Protein 7VXR (pdb70)

Nearest PDB structures (foldseek):
  7vxt-assembly1_B  TM=1.011E+00  e=1.663E-16  Burkholderia pseudomallei K96243
  7vxt-assembly1_A  TM=9.305E-01  e=4.271E-14  Burkholderia pseudomallei K96243
  3exc-assembly1_X-2  TM=5.980E-01  e=1.341E-02  Saccharolobus solfataricus
  1zpw-assembly1_X  TM=6.131E-01  e=7.134E-02  Thermus thermophilus
  5h1p-assembly1_B  TM=5.789E-01  e=6.672E-02  Xanthomonas albilineans GPE PC73

Structure (mmCIF, N/CA/C/O backbone):
data_7VXR
#
_entry.id   7VXR
#
_cell.length_a   85.360
_cell.length_b   115.630
_cell.length_c   46.730
_cell.angle_alpha   90.000
_cell.angle_beta   90.000
_cell.angle_gamma   90.000
#
_symmetry.space_group_name_H-M   'C 2 2 21'
#
loop_
_entity.id
_entity.type
_entity.pdbx_description
1 polymer BPSL1038
2 non-polymer 'SODIUM ION'
3 water water
#
loop_
_atom_site.group_PDB
_atom_site.id
_atom_site.type_symbol
_atom_site.label_atom_id
_atom_site.label_alt_id
_atom_site.label_comp_id
_atom_site.label_asym_id
_atom_site.label_entity_id
_atom_site.label_seq_id
_atom_site.pdbx_PDB_ins_code
_atom_site.Cartn_x
_atom_site.Cartn_y
_atom_site.Cartn_z
_atom_site.occupancy
_atom_site.B_iso_or_equiv
_atom_site.auth_seq_id
_atom_site.auth_comp_id
_atom_site.auth_asym_id
_atom_site.auth_atom_id
_atom_site.pdbx_PDB_model_num
ATOM 1 N N . HIS A 1 7 ? 7.038 53.139 -6.858 0.01 86.23 -13 HIS A N 1
ATOM 2 C CA . HIS A 1 7 ? 8.169 52.540 -6.094 0.01 71.07 -13 HIS A CA 1
ATOM 3 C C . HIS A 1 7 ? 7.666 51.935 -4.835 1.00 70.62 -13 HIS A C 1
ATOM 4 O O . HIS A 1 7 ? 7.025 52.643 -4.087 1.00 74.82 -13 HIS A O 1
ATOM 6 N N . HIS A 1 8 ? 7.973 50.651 -4.570 1.00 69.24 -12 HIS A N 1
ATOM 7 C CA . HIS A 1 8 ? 7.850 50.102 -3.203 1.00 56.63 -12 HIS A CA 1
ATOM 8 C C . HIS A 1 8 ? 9.132 49.548 -2.518 1.00 46.65 -12 HIS A C 1
ATOM 9 O O . HIS A 1 8 ? 9.019 49.138 -1.340 1.00 54.71 -12 HIS A O 1
ATOM 16 N N . HIS A 1 9 ? 10.303 49.532 -3.195 1.00 45.61 -11 HIS A N 1
ATOM 17 C CA . HIS A 1 9 ? 11.598 49.071 -2.580 1.00 42.26 -11 HIS A CA 1
ATOM 18 C C . HIS A 1 9 ? 12.336 50.277 -2.067 1.00 43.93 -11 HIS A C 1
ATOM 19 O O . HIS A 1 9 ? 12.400 51.327 -2.763 1.00 47.97 -11 HIS A O 1
ATOM 26 N N . HIS A 1 10 ? 12.928 50.127 -0.890 1.00 36.06 -10 HIS A N 1
ATOM 27 C CA . HIS A 1 10 ? 13.706 51.191 -0.272 1.00 36.60 -10 HIS A CA 1
ATOM 28 C C . HIS A 1 10 ? 14.928 50.666 0.468 1.00 30.54 -10 HIS A C 1
ATOM 29 O O . HIS A 1 10 ? 15.065 49.485 0.744 1.00 27.30 -10 HIS A O 1
ATOM 36 N N . SER A 1 11 ? 15.838 51.577 0.793 1.00 31.15 -9 SER A N 1
ATOM 37 C CA . SER A 1 11 ? 17.017 51.206 1.576 1.00 31.90 -9 SER A CA 1
ATOM 38 C C . SER A 1 11 ? 17.607 52.406 2.251 1.00 31.79 -9 SER A C 1
ATOM 39 O O . SER A 1 11 ? 17.470 53.526 1.770 1.00 37.66 -9 SER A O 1
ATOM 42 N N . SER A 1 12 ? 18.243 52.160 3.401 1.00 27.76 -8 SER A N 1
ATOM 43 C CA A SER A 1 12 ? 18.855 53.226 4.195 0.50 30.18 -8 SER A CA 1
ATOM 44 C CA B SER A 1 12 ? 18.824 53.196 4.195 0.50 27.55 -8 SER A CA 1
ATOM 45 C C . SER A 1 12 ? 20.126 52.651 4.772 1.00 26.64 -8 SER A C 1
ATOM 46 O O . SER A 1 12 ? 20.173 51.466 5.173 1.00 26.07 -8 SER A O 1
ATOM 51 N N . GLY A 1 13 ? 21.148 53.505 4.844 1.00 30.91 -7 GLY A N 1
ATOM 52 C CA . GLY A 1 13 ? 22.414 53.130 5.521 1.00 30.33 -7 GLY A CA 1
ATOM 53 C C . GLY A 1 13 ? 22.360 53.516 6.971 1.00 33.89 -7 GLY A C 1
ATOM 54 O O . GLY A 1 13 ? 23.370 53.457 7.658 1.00 35.00 -7 GLY A O 1
ATOM 55 N N . LEU A 1 14 ? 21.167 53.922 7.406 1.00 32.57 -6 LEU A N 1
ATOM 56 C CA . LEU A 1 14 ? 20.896 54.178 8.840 1.00 32.55 -6 LEU A CA 1
ATOM 57 C C . LEU A 1 14 ? 21.900 55.152 9.468 1.00 37.71 -6 LEU A C 1
ATOM 58 O O . LEU A 1 14 ? 22.485 54.908 10.518 1.00 39.38 -6 LEU A O 1
ATOM 63 N N . VAL A 1 15 ? 22.154 56.228 8.753 1.00 38.97 -5 VAL A N 1
ATOM 64 C CA . VAL A 1 15 ? 23.311 57.120 9.022 1.00 40.54 -5 VAL A CA 1
ATOM 65 C C . VAL A 1 15 ? 23.052 58.086 10.198 1.00 39.23 -5 VAL A C 1
ATOM 66 O O . VAL A 1 15 ? 22.004 58.747 10.235 1.00 49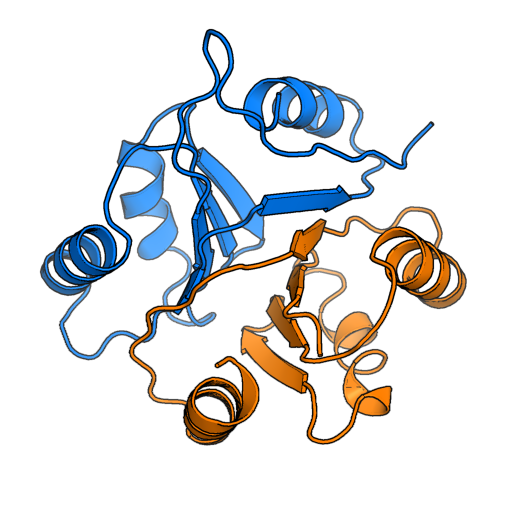.63 -5 VAL A O 1
ATOM 70 N N . PRO A 1 16 ? 24.012 58.162 11.169 1.00 47.33 -4 PRO A N 1
ATOM 71 C CA . PRO A 1 16 ? 23.820 59.136 12.236 1.00 57.22 -4 PRO A CA 1
ATOM 72 C C . PRO A 1 16 ? 24.144 60.491 11.666 1.00 62.52 -4 PRO A C 1
ATOM 73 O O . PRO A 1 16 ? 25.310 60.879 11.569 1.00 78.76 -4 PRO A O 1
ATOM 77 N N . ARG A 1 17 ? 23.103 61.159 11.199 1.00 67.45 -3 ARG A N 1
ATOM 78 C CA . ARG A 1 17 ? 23.209 62.534 10.730 1.00 70.45 -3 ARG A CA 1
ATOM 79 C C . ARG A 1 17 ? 21.949 63.194 11.287 1.00 73.08 -3 ARG A C 1
ATOM 80 O O . ARG A 1 17 ? 20.945 62.522 11.494 1.00 61.51 -3 ARG A O 1
ATOM 88 N N . GLY A 1 18 ? 22.015 64.479 11.610 1.00 80.01 -2 GLY A N 1
ATOM 89 C CA . GLY A 1 18 ? 20.865 65.188 12.204 1.00 85.21 -2 GLY A CA 1
ATOM 90 C C . GLY A 1 18 ? 20.043 64.401 13.244 1.00 89.61 -2 GLY A C 1
ATOM 91 O O . GLY A 1 18 ? 20.596 63.847 14.226 1.00 73.44 -2 GLY A O 1
ATOM 92 N N . SER A 1 19 ? 18.723 64.327 13.004 1.00 65.77 -1 SER A N 1
ATOM 93 C CA . SER A 1 19 ? 17.777 63.726 13.947 1.00 56.17 -1 SER A CA 1
ATOM 94 C C . SER A 1 19 ? 17.923 62.218 14.050 1.00 46.50 -1 SER A C 1
ATOM 95 O O . SER A 1 19 ? 17.301 61.636 14.907 1.00 51.43 -1 SER A O 1
ATOM 98 N N . HIS A 1 20 ? 18.726 61.586 13.177 1.00 41.45 0 HIS A N 1
ATOM 99 C CA . HIS A 1 20 ? 18.864 60.131 13.222 1.00 35.84 0 HIS A CA 1
ATOM 100 C C . HIS A 1 20 ? 19.977 59.791 14.208 1.00 46.21 0 HIS A C 1
ATOM 101 O O . HIS A 1 20 ? 21.168 60.144 13.997 1.00 41.56 0 HIS A O 1
ATOM 108 N N . MET A 1 21 ? 19.580 59.130 15.290 1.00 36.63 1 MET A N 1
ATOM 109 C CA A MET A 1 21 ? 20.542 58.798 16.361 0.50 41.75 1 MET A CA 1
ATOM 110 C CA B MET A 1 21 ? 20.505 58.751 16.386 0.50 36.65 1 MET A CA 1
ATOM 111 C C . MET A 1 21 ? 21.534 57.740 15.874 1.00 42.00 1 MET A C 1
ATOM 112 O O . MET A 1 21 ? 21.258 57.012 14.897 1.00 38.55 1 MET A O 1
ATOM 121 N N . ALA A 1 22 ? 22.694 57.688 16.538 1.00 40.35 2 ALA A N 1
ATOM 122 C CA . ALA A 1 22 ? 23.790 56.767 16.176 1.00 40.49 2 ALA A CA 1
ATOM 123 C C . ALA A 1 22 ? 23.418 55.277 16.292 1.00 35.77 2 ALA A C 1
ATOM 124 O O . ALA A 1 22 ? 23.928 54.404 15.540 1.00 47.01 2 ALA A O 1
ATOM 126 N N . GLY A 1 23 ? 22.568 54.942 17.217 1.00 31.46 3 GLY A N 1
ATOM 127 C CA . GLY A 1 23 ? 22.351 53.526 17.537 1.00 24.97 3 GLY A CA 1
ATOM 128 C C . GLY A 1 23 ? 21.143 53.062 16.695 1.00 20.55 3 GLY A C 1
ATOM 129 O O . GLY A 1 23 ? 20.110 53.745 16.651 1.00 24.35 3 GLY A O 1
ATOM 130 N N . ASN A 1 24 ? 21.279 51.917 16.031 1.00 21.12 4 ASN A N 1
ATOM 131 C CA . ASN A 1 24 ? 20.221 51.358 15.244 1.00 18.84 4 ASN A CA 1
ATOM 132 C C . ASN A 1 24 ? 20.084 49.902 15.721 1.00 17.74 4 ASN A C 1
ATOM 133 O O . ASN A 1 24 ? 21.005 49.117 15.519 1.00 21.72 4 ASN A O 1
ATOM 138 N N . LEU A 1 25 ? 18.982 49.597 16.373 1.00 15.48 5 LEU A N 1
ATOM 139 C CA . LEU A 1 25 ? 18.803 48.320 16.996 1.00 14.71 5 LEU A CA 1
ATOM 140 C C . LEU A 1 25 ? 17.601 47.620 16.463 1.00 14.42 5 LEU A C 1
ATOM 141 O O . LEU A 1 25 ? 16.594 48.238 16.188 1.00 16.10 5 LEU A O 1
ATOM 146 N N . VAL A 1 26 ? 17.732 46.299 16.317 1.00 13.41 6 VAL A N 1
ATOM 147 C CA . VAL A 1 26 ? 16.596 45.443 16.000 1.00 13.14 6 VAL A CA 1
ATOM 148 C C . VAL A 1 26 ? 16.428 44.474 17.146 1.00 12.73 6 VAL A C 1
ATOM 149 O O . VAL A 1 26 ? 17.389 43.780 17.534 1.00 14.38 6 VAL A O 1
ATOM 153 N N . ILE A 1 27 ? 15.224 44.494 17.702 1.00 12.76 7 ILE A N 1
ATOM 154 C CA . ILE A 1 27 ? 14.914 43.715 18.885 1.00 13.06 7 ILE A CA 1
ATOM 155 C C . ILE A 1 27 ? 13.894 42.673 18.511 1.00 12.26 7 ILE A C 1
ATOM 156 O O . ILE A 1 27 ? 12.857 43.016 17.912 1.00 13.29 7 ILE A O 1
ATOM 161 N N . VAL A 1 28 ? 14.175 41.407 18.833 1.00 11.57 8 VAL A N 1
ATOM 162 C CA . VAL A 1 28 ? 13.297 40.310 18.499 1.00 11.48 8 VAL A CA 1
ATOM 163 C C . VAL A 1 28 ? 13.009 39.503 19.776 1.00 11.79 8 VAL A C 1
ATOM 164 O O . VAL A 1 28 ? 13.932 39.193 20.523 1.00 12.98 8 VAL A O 1
ATOM 168 N N . CYS A 1 29 ? 11.752 39.156 19.987 1.00 12.26 9 CYS A N 1
ATOM 169 C CA . CYS A 1 29 ? 11.340 38.279 21.051 1.00 14.64 9 CYS A CA 1
ATOM 170 C C . CYS A 1 29 ? 10.624 37.036 20.458 1.00 14.65 9 CYS A C 1
ATOM 171 O O . CYS A 1 29 ? 10.407 36.935 19.213 1.00 16.09 9 CYS A O 1
ATOM 174 N N . ARG A 1 30 ? 10.301 36.075 21.260 1.00 15.55 10 ARG A N 1
ATOM 175 C CA . ARG A 1 30 ? 9.486 34.957 20.834 1.00 16.45 10 ARG A CA 1
ATOM 176 C C . ARG A 1 30 ? 7.989 35.329 20.878 1.00 18.09 10 ARG A C 1
ATOM 177 O O . ARG A 1 30 ? 7.572 36.263 21.538 1.00 19.14 10 ARG A O 1
ATOM 185 N N . ASP A 1 31 ? 7.214 34.619 20.077 1.00 18.27 11 ASP A N 1
ATOM 186 C CA . ASP A 1 31 ? 5.814 34.899 19.884 1.00 20.87 11 ASP A CA 1
ATOM 187 C C . ASP A 1 31 ? 5.073 35.000 21.229 1.00 20.75 11 ASP A C 1
ATOM 188 O O . ASP A 1 31 ? 4.185 35.839 21.433 1.00 22.77 11 ASP A O 1
ATOM 193 N N . GLN A 1 32 ? 5.491 34.153 22.173 1.00 22.00 12 GLN A N 1
ATOM 194 C CA . GLN A 1 32 ? 4.833 34.096 23.483 1.00 21.61 12 GLN A CA 1
ATOM 195 C C . GLN A 1 32 ? 4.872 35.417 24.209 1.00 23.14 12 GLN A C 1
ATOM 196 O O . GLN A 1 32 ? 3.997 35.672 25.065 1.00 26.09 12 GLN A O 1
ATOM 202 N N . ASP A 1 33 ? 5.895 36.224 23.963 1.00 22.54 13 ASP A N 1
ATOM 203 C CA . ASP A 1 33 ? 6.120 37.440 24.718 1.00 23.17 13 ASP A CA 1
ATOM 204 C C . ASP A 1 33 ? 5.793 38.708 23.943 1.00 18.90 13 ASP A C 1
ATOM 205 O O . ASP A 1 33 ? 6.109 39.797 24.381 1.00 20.86 13 ASP A O 1
ATOM 210 N N . ALA A 1 34 ? 5.118 38.567 22.789 1.00 18.29 14 ALA A N 1
ATOM 211 C CA . ALA A 1 34 ? 4.877 39.681 21.921 1.00 19.35 14 ALA A CA 1
ATOM 212 C C . ALA A 1 34 ? 4.244 40.883 22.563 1.00 20.06 14 ALA A C 1
ATOM 213 O O . ALA A 1 34 ? 4.767 42.015 22.458 1.00 24.00 14 ALA A O 1
ATOM 215 N N . ASP A 1 35 ? 3.129 40.679 23.231 1.00 23.05 15 ASP A N 1
ATOM 216 C CA A ASP A 1 35 ? 2.509 41.913 23.662 0.50 24.68 15 ASP A CA 1
ATOM 217 C CA B ASP A 1 35 ? 2.319 41.750 23.864 0.50 24.58 15 ASP A CA 1
ATOM 218 C C . ASP A 1 35 ? 3.207 42.537 24.893 1.00 19.69 15 ASP A C 1
ATOM 219 O O . ASP A 1 35 ? 3.212 43.763 25.038 1.00 24.57 15 ASP A O 1
ATOM 228 N N . ALA A 1 36 ? 3.946 41.756 25.667 1.00 22.52 16 ALA A N 1
ATOM 229 C CA . ALA A 1 36 ? 4.751 42.328 26.729 1.00 24.84 16 ALA A CA 1
ATOM 230 C C . ALA A 1 36 ? 5.896 43.195 26.198 1.00 23.01 16 AL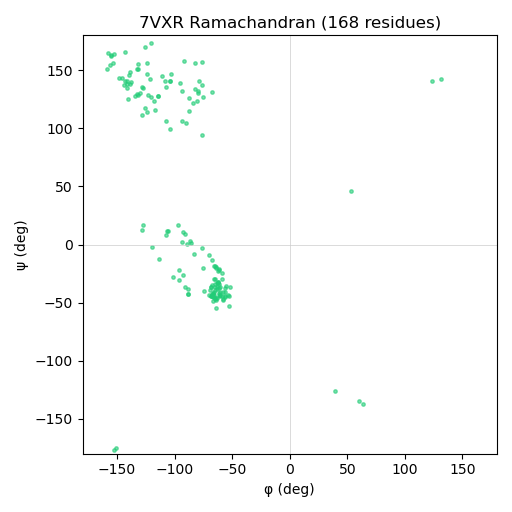A A C 1
ATOM 231 O O . ALA A 1 36 ? 6.191 44.291 26.743 1.00 23.68 16 ALA A O 1
ATOM 233 N N . PHE A 1 37 ? 6.543 42.743 25.156 1.00 18.68 17 PHE A N 1
ATOM 234 C CA . PHE A 1 37 ? 7.588 43.529 24.559 1.00 18.16 17 PHE A CA 1
ATOM 235 C C . PHE A 1 37 ? 7.007 44.751 23.909 1.00 18.24 17 PHE A C 1
ATOM 236 O O . PHE A 1 37 ? 7.608 45.822 23.948 1.00 20.90 17 PHE A O 1
ATOM 244 N N . ASP A 1 38 ? 5.832 44.614 23.313 1.00 17.55 18 ASP A N 1
ATOM 245 C CA . ASP A 1 38 ? 5.256 45.813 22.721 1.00 20.44 18 ASP A CA 1
ATOM 246 C C . ASP A 1 38 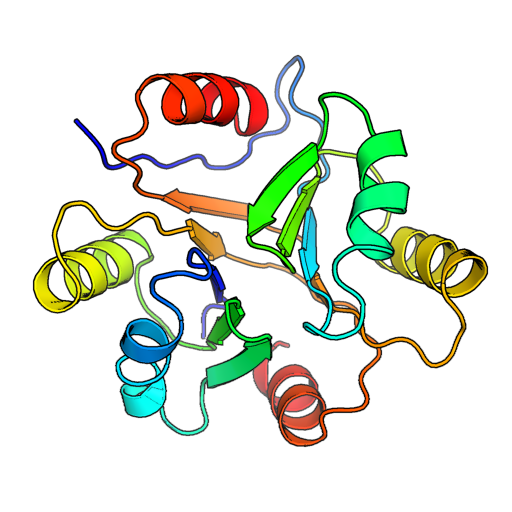? 4.969 46.922 23.738 1.00 21.97 18 ASP A C 1
ATOM 247 O O . ASP A 1 38 ? 5.237 48.112 23.483 1.00 22.34 18 ASP A O 1
ATOM 252 N N . GLN A 1 39 ? 4.443 46.535 24.901 1.00 24.43 19 GLN A N 1
ATOM 253 C CA . GLN A 1 39 ? 4.194 47.506 25.970 1.00 25.95 19 GLN A CA 1
ATOM 254 C C . GLN A 1 39 ? 5.489 48.255 26.339 1.00 24.22 19 GLN A C 1
ATOM 255 O O . GLN A 1 39 ? 5.496 49.512 26.483 1.00 27.92 19 GLN A O 1
ATOM 261 N N . LEU A 1 40 ? 6.577 47.511 26.465 1.00 21.23 20 LEU A N 1
ATOM 262 C CA . LEU A 1 40 ? 7.830 48.088 26.820 1.00 23.16 20 LEU A CA 1
ATOM 263 C C . LEU A 1 40 ? 8.377 48.998 25.687 1.00 20.03 20 LEU A C 1
ATOM 264 O O . LEU A 1 40 ? 8.909 50.082 25.926 1.00 20.64 20 LEU A O 1
ATOM 269 N N . MET A 1 41 ? 8.250 48.517 24.454 1.00 19.49 21 MET A N 1
ATOM 270 C CA . MET A 1 41 ? 8.794 49.282 23.356 1.00 17.56 21 MET A CA 1
ATOM 271 C C . MET A 1 41 ? 8.103 50.619 23.147 1.00 17.21 21 MET A C 1
ATOM 272 O O . MET A 1 41 ? 8.776 51.612 22.765 1.00 18.08 21 MET A O 1
ATOM 277 N N . GLN A 1 42 ? 6.830 50.700 23.480 1.00 17.85 22 GLN A N 1
ATOM 278 C CA . GLN A 1 42 ? 6.101 51.911 23.298 1.00 19.02 22 GLN A CA 1
ATOM 279 C C . GLN A 1 42 ? 6.665 53.048 24.170 1.00 20.95 22 GLN A C 1
ATOM 280 O O . GLN A 1 42 ? 6.450 54.209 23.863 1.00 20.15 22 GLN A O 1
ATOM 286 N N . GLU A 1 43 ? 7.410 52.700 25.203 1.00 18.83 23 GLU A N 1
ATOM 287 C CA . GLU A 1 43 ? 8.028 53.711 26.062 1.00 20.76 23 GLU A CA 1
ATOM 288 C C . GLU A 1 43 ? 9.082 54.535 25.331 1.00 18.36 23 GLU A C 1
ATOM 289 O O . GLU A 1 43 ? 9.374 55.619 25.769 1.00 19.88 23 GLU A O 1
ATOM 295 N N . TYR A 1 44 ? 9.593 54.051 24.186 1.00 16.48 24 TYR A N 1
ATOM 296 C CA . TYR A 1 44 ? 10.583 54.765 23.380 1.00 18.24 24 TYR A CA 1
ATOM 297 C C . TYR A 1 44 ? 9.919 55.742 22.385 1.00 17.16 24 TYR A C 1
ATOM 298 O O . TYR A 1 44 ? 10.616 56.401 21.576 1.00 19.09 24 TYR A O 1
ATOM 307 N N . GLY A 1 45 ? 8.590 55.845 22.429 1.00 18.14 25 GLY A N 1
ATOM 308 C CA . GLY A 1 45 ? 7.918 56.871 21.658 1.00 18.07 25 GLY A CA 1
ATOM 309 C C . GLY A 1 45 ? 8.124 56.674 20.130 1.00 18.59 25 GLY A C 1
ATOM 310 O O . GLY A 1 45 ? 8.057 55.554 19.626 1.00 22.42 25 GLY A O 1
ATOM 311 N N . SER A 1 46 ? 8.381 57.790 19.438 1.00 19.66 26 SER A N 1
ATOM 312 C CA . SER A 1 46 ? 8.509 57.808 17.967 1.00 19.47 26 SER A CA 1
ATOM 313 C C . SER A 1 46 ? 9.806 57.257 17.479 1.00 17.59 26 SER A C 1
ATOM 314 O O . SER A 1 46 ? 10.004 57.177 16.263 1.00 23.33 26 SER A O 1
ATOM 317 N N . PHE A 1 47 ? 10.703 56.876 18.404 1.00 17.74 27 PHE A N 1
ATOM 318 C CA . PHE A 1 47 ? 12.022 56.342 18.039 1.00 16.19 27 PHE A CA 1
ATOM 319 C C . PHE A 1 47 ? 12.053 54.862 17.769 1.00 14.68 27 PHE A C 1
ATOM 320 O O . PHE A 1 47 ? 13.153 54.317 17.483 1.00 18.39 27 PHE A O 1
ATOM 328 N N . GLN A 1 48 ? 10.882 54.244 17.863 1.00 17.54 28 GLN A N 1
ATOM 329 C CA . GLN A 1 48 ? 10.737 52.815 17.579 1.00 14.99 28 GLN A CA 1
ATOM 330 C C . GLN A 1 48 ? 9.573 52.600 16.659 1.00 15.63 28 GLN A C 1
ATOM 331 O O . GLN A 1 48 ? 8.653 53.425 16.615 1.00 18.44 28 GLN A O 1
ATOM 337 N N . THR A 1 49 ? 9.631 51.476 15.914 1.00 16.36 29 THR A N 1
ATOM 338 C CA . THR A 1 49 ? 8.470 51.043 15.176 1.00 17.73 29 THR A CA 1
ATOM 339 C C . THR A 1 49 ? 8.408 49.497 15.315 1.00 14.92 29 THR A C 1
ATOM 340 O O . THR A 1 49 ? 9.464 48.827 15.323 1.00 18.03 29 THR A O 1
ATOM 344 N N . ARG A 1 50 ? 7.198 49.005 15.367 1.00 16.36 30 ARG A N 1
ATOM 345 C CA . ARG A 1 50 ? 6.955 47.584 15.368 1.00 16.41 30 ARG A CA 1
ATOM 346 C C . ARG A 1 50 ? 6.960 47.063 13.913 1.00 16.73 30 ARG A C 1
ATOM 347 O O . ARG A 1 50 ? 6.192 47.542 13.103 1.00 26.27 30 ARG A O 1
ATOM 355 N N . LEU A 1 51 ? 7.837 46.127 13.633 1.00 13.93 31 LEU A N 1
ATOM 356 C CA . LEU A 1 51 ? 7.965 45.568 12.306 1.00 15.24 31 LEU A CA 1
ATOM 357 C C . LEU A 1 51 ? 7.008 44.376 12.121 1.00 16.88 31 LEU A C 1
ATOM 358 O O . LEU A 1 51 ? 6.482 44.157 11.056 1.00 19.49 31 LEU A O 1
ATOM 363 N N . SER A 1 52 ? 6.858 43.561 13.175 1.00 15.15 32 SER A N 1
ATOM 364 C CA . SER A 1 52 ? 6.005 42.444 13.192 1.00 16.36 32 SER A CA 1
ATOM 365 C C . SER A 1 52 ? 5.559 42.263 14.651 1.00 15.67 32 SER A C 1
ATOM 366 O O . SER A 1 52 ? 6.038 43.001 15.532 1.00 16.13 32 SER A O 1
ATOM 369 N N . SER A 1 53 ? 4.820 41.195 14.943 1.00 16.66 33 SER A N 1
ATOM 370 C CA . SER A 1 53 ? 4.409 40.960 16.329 1.00 17.75 33 SER A CA 1
ATOM 371 C C . SER A 1 53 ? 5.569 40.753 17.274 1.00 16.06 33 SER A C 1
ATOM 372 O O . SER A 1 53 ? 5.408 41.010 18.460 1.00 16.44 33 SER A O 1
ATOM 375 N N . THR A 1 54 ? 6.722 40.345 16.787 1.00 14.57 34 THR A N 1
ATOM 376 C CA . THR A 1 54 ? 7.873 40.056 17.634 1.00 13.75 34 THR A CA 1
ATOM 377 C C . THR A 1 54 ? 9.165 40.732 17.279 1.00 13.97 34 THR A C 1
ATOM 378 O O . THR A 1 54 ? 10.218 40.352 17.738 1.00 14.08 34 THR A O 1
ATOM 382 N N . ALA A 1 55 ? 9.079 41.796 16.458 1.00 13.45 35 ALA A N 1
ATOM 383 C CA . ALA A 1 55 ? 10.278 42.500 16.011 1.00 12.07 35 ALA A CA 1
ATOM 384 C C . ALA A 1 55 ? 10.037 44.000 15.956 1.00 13.70 35 ALA A C 1
ATOM 385 O O . ALA A 1 55 ? 9.000 44.442 15.464 1.00 13.62 35 ALA A O 1
ATOM 387 N N . TRP A 1 56 ? 11.006 44.738 16.483 1.00 12.46 36 TRP A N 1
ATOM 388 C CA . TRP A 1 56 ? 10.972 46.177 16.517 1.00 12.04 36 TRP A CA 1
ATOM 389 C C . TRP A 1 56 ? 12.308 46.713 16.022 1.00 12.19 36 TRP A C 1
ATOM 390 O O . TRP A 1 56 ? 13.392 46.105 16.253 1.00 13.28 36 TRP A O 1
ATOM 401 N N . TYR A 1 57 ? 12.241 47.909 15.431 1.00 13.09 37 TYR A N 1
ATOM 402 C CA . TYR A 1 57 ? 13.417 48.702 15.166 1.00 13.08 37 TYR A CA 1
ATOM 403 C C . TYR A 1 57 ? 13.400 49.901 16.166 1.00 13.29 37 TYR A C 1
ATOM 404 O O . TYR A 1 57 ? 12.375 50.506 16.375 1.00 15.77 37 TYR A O 1
ATOM 413 N N . LEU A 1 58 ? 14.551 50.172 16.742 1.00 13.71 38 LEU A N 1
ATOM 414 C CA . LEU A 1 58 ? 14.709 51.286 17.694 1.00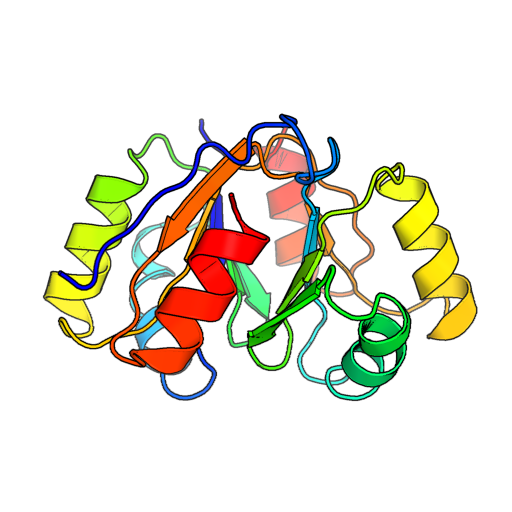 13.94 38 LEU A CA 1
ATOM 415 C C . LEU A 1 58 ? 15.962 52.082 17.280 1.00 14.21 38 LEU A C 1
ATOM 416 O O . LEU A 1 58 ? 17.047 51.530 17.085 1.00 16.32 38 LEU A O 1
ATOM 421 N N . ASN A 1 59 ? 15.768 53.394 17.156 1.00 16.81 39 ASN A N 1
ATOM 422 C CA . ASN A 1 59 ? 16.872 54.303 16.937 1.00 19.64 39 ASN A CA 1
ATOM 423 C C . ASN A 1 59 ? 17.180 55.040 18.239 1.00 19.22 39 ASN A C 1
ATOM 424 O O . ASN A 1 59 ? 16.479 55.903 18.635 1.00 24.36 39 ASN A O 1
ATOM 429 N N . MET A 1 60 ? 18.196 54.559 18.929 1.00 20.00 40 MET A N 1
ATOM 430 C CA A MET A 1 60 ? 18.569 55.029 20.264 0.50 23.68 40 MET A CA 1
ATOM 431 C CA B MET A 1 60 ? 18.592 55.035 20.258 0.50 22.75 40 MET A CA 1
ATOM 432 C C . MET A 1 60 ? 20.074 54.797 20.529 1.00 22.51 40 MET A C 1
ATOM 433 O O . MET A 1 60 ? 20.641 53.757 20.146 1.00 25.44 40 MET A O 1
ATOM 442 N N . ASN A 1 61 ? 20.755 55.763 21.142 1.00 24.80 41 ASN A N 1
ATOM 443 C CA A ASN A 1 61 ? 22.112 55.568 21.527 0.50 25.43 41 ASN A CA 1
ATOM 444 C CA B ASN A 1 61 ? 22.109 55.537 21.487 0.50 25.14 41 ASN A CA 1
ATOM 445 C C . ASN A 1 61 ? 22.164 54.854 22.862 1.00 30.23 41 ASN A C 1
ATOM 446 O O . ASN A 1 61 ? 22.286 55.477 23.906 1.00 30.36 41 ASN A O 1
ATOM 455 N N . ILE A 1 62 ? 22.075 53.547 22.789 1.00 26.50 42 ILE A N 1
ATOM 456 C CA . ILE A 1 62 ? 22.120 52.693 23.933 1.00 27.34 42 ILE A CA 1
ATOM 457 C C . ILE A 1 62 ? 22.964 51.513 23.559 1.00 28.16 42 ILE A C 1
ATOM 458 O O . ILE A 1 62 ? 22.849 51.014 22.442 1.00 32.30 42 ILE A O 1
ATOM 463 N N . VAL A 1 63 ? 23.836 51.077 24.490 1.00 26.93 43 VAL A N 1
ATOM 464 C CA . VAL A 1 63 ? 24.673 49.884 24.310 1.00 27.99 43 VAL A CA 1
ATOM 465 C C . VAL A 1 63 ? 23.702 48.695 24.304 1.00 29.34 43 VAL A C 1
ATOM 466 O O . VAL A 1 63 ? 22.874 48.573 25.191 1.00 26.42 43 VAL A O 1
ATOM 470 N N . PRO A 1 64 ? 23.836 47.801 23.323 1.00 23.29 44 PRO A N 1
ATOM 471 C CA . PRO A 1 64 ? 22.879 46.718 23.253 1.00 22.09 44 PRO A CA 1
ATOM 472 C C . PRO A 1 64 ? 22.816 45.899 24.546 1.00 19.78 44 PRO A C 1
ATOM 473 O O . PRO A 1 64 ? 21.720 45.505 24.929 1.00 21.20 44 PRO A O 1
ATOM 477 N N . GLU A 1 65 ? 23.957 45.609 25.179 1.00 23.60 45 GLU A N 1
ATOM 478 C CA . GLU A 1 65 ? 23.954 44.836 26.446 1.00 21.35 45 GLU A CA 1
ATOM 479 C C . GLU A 1 65 ? 23.196 45.527 27.558 1.00 22.24 45 GLU A C 1
ATOM 480 O O . GLU A 1 65 ? 22.594 44.866 28.418 1.00 23.42 45 GLU A O 1
ATOM 486 N N . THR A 1 66 ? 23.261 46.857 27.557 1.00 24.34 46 THR A N 1
ATOM 487 C CA . THR A 1 66 ? 22.515 47.622 28.515 1.00 23.59 46 THR A CA 1
ATOM 488 C C . THR A 1 66 ? 21.039 47.545 28.268 1.00 24.85 46 THR A C 1
ATOM 489 O O . THR A 1 66 ? 20.258 47.350 29.179 1.00 23.97 46 THR A O 1
ATOM 493 N N . LEU A 1 67 ? 20.621 47.662 27.012 1.00 23.50 47 LEU A N 1
ATOM 494 C CA . LEU A 1 67 ? 19.221 47.498 26.705 1.00 23.41 47 LEU A CA 1
ATOM 495 C C . LEU A 1 67 ? 18.733 46.084 27.092 1.00 18.16 47 LEU A C 1
ATOM 496 O O . LEU A 1 67 ? 17.618 45.911 27.600 1.00 20.99 47 LEU A O 1
ATOM 501 N N . GLN A 1 68 ? 19.576 45.074 26.818 1.00 18.91 48 GLN A N 1
ATOM 502 C CA . GLN A 1 68 ? 19.207 43.698 27.202 1.00 19.05 48 GLN A CA 1
ATOM 503 C C . GLN A 1 68 ? 18.950 43.608 28.713 1.00 18.43 48 GLN A C 1
ATOM 504 O O . GLN A 1 68 ? 17.912 43.052 29.134 1.00 18.98 48 GLN A O 1
ATOM 510 N N . GLU A 1 69 ? 19.832 44.171 29.520 1.00 19.95 49 GLU A N 1
ATOM 511 C CA . GLU A 1 69 ? 19.654 44.116 30.963 1.00 22.91 49 GLU A CA 1
ATOM 512 C C . GLU A 1 69 ? 18.391 44.843 31.364 1.00 21.54 49 GLU A C 1
ATOM 513 O O . GLU A 1 69 ? 17.614 44.393 32.228 1.00 26.38 49 GLU A O 1
ATOM 519 N N . ASP A 1 70 ? 18.105 45.960 30.696 1.00 23.32 50 ASP A N 1
ATOM 520 C CA . ASP A 1 70 ? 16.913 46.762 31.037 1.00 25.08 50 ASP A CA 1
ATOM 521 C C . ASP A 1 70 ? 15.635 45.938 30.769 1.00 24.41 50 ASP A C 1
ATOM 522 O O . ASP A 1 70 ? 14.694 45.903 31.561 1.00 29.73 50 ASP A O 1
ATOM 527 N N . ILE A 1 71 ? 15.590 45.288 29.594 1.00 22.24 51 ILE A N 1
ATOM 528 C CA . ILE A 1 71 ? 14.478 44.457 29.214 1.00 24.20 51 ILE A CA 1
ATOM 529 C C . ILE A 1 71 ? 14.315 43.269 30.139 1.00 25.19 51 ILE A C 1
ATOM 530 O O . ILE A 1 71 ? 13.212 42.971 30.596 1.00 28.41 51 ILE A O 1
ATOM 535 N N . LEU A 1 72 ? 15.406 42.588 30.438 1.00 23.57 52 LEU A N 1
ATOM 536 C CA . LEU A 1 72 ? 15.307 41.417 31.298 1.00 25.18 52 LEU A CA 1
ATOM 537 C C . LEU A 1 72 ? 14.853 41.778 32.718 1.00 21.13 52 LEU A C 1
ATOM 538 O O . LEU A 1 72 ? 14.141 41.018 33.339 1.00 25.26 52 LEU A O 1
ATOM 543 N N . GLU A 1 73 ? 15.254 42.931 33.197 1.00 22.58 53 GLU A N 1
ATOM 544 C CA . GLU A 1 73 ? 14.799 43.437 34.510 1.00 24.61 53 GLU A CA 1
ATOM 545 C C . GLU A 1 73 ? 13.283 43.646 34.522 1.00 25.41 53 GLU A C 1
ATOM 546 O O . GLU A 1 73 ? 12.610 43.401 35.541 1.00 34.02 53 GLU A O 1
ATOM 552 N N . ARG A 1 74 ? 12.725 44.036 33.354 1.00 24.44 54 ARG A N 1
ATOM 553 C CA . ARG A 1 74 ? 11.282 44.339 33.257 1.00 25.15 54 ARG A CA 1
ATOM 554 C C . ARG A 1 74 ? 10.432 43.104 32.934 1.00 24.00 54 ARG A C 1
ATOM 555 O O . ARG A 1 74 ? 9.384 42.924 33.547 1.00 31.45 54 ARG A O 1
ATOM 563 N N . VAL A 1 75 ? 10.898 42.253 31.999 1.00 21.75 55 VAL A N 1
ATOM 564 C CA . VAL A 1 75 ? 10.111 41.112 31.542 1.00 22.48 55 VAL A CA 1
ATOM 565 C C . VAL A 1 75 ? 10.464 39.807 32.264 1.00 21.71 55 VAL A C 1
ATOM 566 O O . VAL A 1 75 ? 9.672 38.893 32.314 1.00 26.23 55 VAL A O 1
ATOM 570 N N . GLY A 1 76 ? 11.643 39.739 32.823 1.00 20.73 56 GLY A N 1
ATOM 571 C CA . GLY A 1 76 ? 12.108 38.564 33.548 1.00 21.27 56 GLY A CA 1
ATOM 572 C C . GLY A 1 76 ? 13.381 37.997 33.030 1.00 18.06 56 GLY A C 1
ATOM 573 O O . GLY A 1 76 ? 13.603 37.970 31.841 1.00 19.19 56 GLY A O 1
ATOM 574 N N . LYS A 1 77 ? 14.262 37.556 33.920 1.00 19.18 57 LYS A N 1
ATOM 575 C CA . LYS A 1 77 ? 15.577 37.118 33.495 1.00 20.12 57 LYS A CA 1
ATOM 576 C C . LYS A 1 77 ? 15.630 35.870 32.676 1.00 18.81 57 LYS A C 1
ATOM 577 O O . LYS A 1 77 ? 16.701 35.594 32.129 1.00 23.30 57 LYS A O 1
ATOM 583 N N . TYR A 1 78 ? 14.540 35.101 32.621 1.00 17.16 58 TYR A N 1
ATOM 584 C CA . TYR A 1 78 ? 14.471 33.937 31.739 1.00 17.14 58 TYR A CA 1
ATOM 585 C C . TYR A 1 78 ? 13.769 34.194 30.408 1.00 19.12 58 TYR A C 1
ATOM 586 O O . TYR A 1 78 ? 13.381 33.242 29.708 1.00 24.83 58 TYR A O 1
ATOM 595 N N . THR A 1 79 ? 13.612 35.417 30.057 1.00 16.00 59 THR A N 1
ATOM 596 C CA . THR A 1 79 ? 12.983 35.785 28.787 1.00 16.35 59 THR A CA 1
ATOM 597 C C . THR A 1 79 ? 13.973 35.644 27.625 1.00 16.32 59 THR A C 1
ATOM 598 O O . THR A 1 79 ? 15.119 35.989 27.723 1.00 17.17 59 THR A O 1
ATOM 602 N N . THR A 1 80 ? 13.450 35.165 26.521 1.00 14.84 60 THR A N 1
ATOM 603 C CA . THR A 1 80 ? 14.252 35.136 25.265 1.00 13.88 60 THR A CA 1
ATOM 604 C C . THR A 1 80 ? 14.210 36.505 24.576 1.00 12.98 60 THR A C 1
ATOM 605 O O . THR A 1 80 ? 13.153 37.106 24.422 1.00 15.53 60 THR A O 1
ATOM 609 N N . LEU A 1 81 ? 15.369 36.968 24.161 1.00 12.36 61 LEU A N 1
ATOM 610 C CA . LEU A 1 81 ? 15.420 38.156 23.364 1.00 14.25 61 LEU A CA 1
ATOM 611 C C . LEU A 1 81 ? 16.717 38.127 22.541 1.00 14.06 61 LEU A C 1
ATOM 612 O O . LEU A 1 81 ? 17.712 37.547 22.945 1.00 14.92 61 LEU A O 1
ATOM 617 N N . TYR A 1 82 ? 16.672 38.832 21.393 1.00 12.84 62 TYR A N 1
ATOM 618 C CA . TYR A 1 82 ? 17.815 39.013 20.548 1.00 11.62 62 TYR A CA 1
ATOM 619 C C . TYR A 1 82 ? 17.872 40.494 20.207 1.00 11.82 62 TYR A C 1
ATOM 620 O O . TYR A 1 82 ? 16.849 41.068 19.826 1.00 13.93 62 TYR A O 1
ATOM 629 N N . ILE A 1 83 ? 19.025 41.099 20.397 1.00 11.82 63 ILE A N 1
ATOM 630 C CA . ILE A 1 83 ? 19.208 42.519 20.077 1.00 12.96 63 ILE A CA 1
ATOM 631 C C . ILE A 1 83 ? 20.405 42.613 19.131 1.00 13.90 63 ILE A C 1
ATOM 632 O O . ILE A 1 83 ? 21.518 42.291 19.476 1.00 14.27 63 ILE A O 1
ATOM 637 N N . PHE A 1 84 ? 20.100 43.097 17.925 1.00 12.30 64 PHE A N 1
ATOM 638 C CA . PHE A 1 84 ? 21.119 43.288 16.905 1.00 12.74 64 PHE A CA 1
ATOM 639 C C . PHE A 1 84 ? 21.412 44.765 16.688 1.00 13.67 64 PHE A C 1
ATOM 640 O O . PHE A 1 84 ? 20.479 45.585 16.721 1.00 15.29 64 PHE A O 1
ATOM 648 N N . GLU A 1 85 ? 22.668 45.125 16.491 1.00 13.70 65 GLU A N 1
ATOM 649 C CA A GLU A 1 85 ? 22.996 46.428 15.979 0.50 15.21 65 GLU A CA 1
ATOM 650 C CA B GLU A 1 85 ? 23.023 46.452 15.945 0.50 15.42 65 GLU A CA 1
ATOM 651 C C . GLU A 1 85 ? 23.040 46.353 14.442 1.00 15.60 65 GLU A C 1
ATOM 652 O O . GLU A 1 85 ? 23.717 45.499 13.893 1.00 18.92 65 GLU A O 1
ATOM 663 N N . ALA A 1 86 ? 22.263 47.216 13.799 1.00 17.47 66 ALA A N 1
ATOM 664 C CA . ALA A 1 86 ? 22.171 47.224 12.331 1.00 16.91 66 ALA A CA 1
ATOM 665 C C . ALA A 1 86 ? 22.953 48.356 11.696 1.00 17.96 66 ALA A C 1
ATOM 666 O O . ALA A 1 86 ? 23.008 49.475 12.249 1.00 22.50 66 ALA A O 1
ATOM 668 N N . THR A 1 87 ? 23.501 48.097 10.522 1.00 18.38 67 THR A N 1
ATOM 669 C CA . THR A 1 87 ? 24.231 49.110 9.750 1.00 22.38 67 THR A CA 1
ATOM 670 C C . THR A 1 87 ? 23.527 49.482 8.442 1.00 20.95 67 THR A C 1
ATOM 671 O O . THR A 1 87 ? 23.862 50.482 7.837 1.00 24.70 67 THR A O 1
ATOM 675 N N . SER A 1 88 ? 22.533 48.705 8.048 1.00 19.48 68 SER A N 1
ATOM 676 C CA . SER A 1 88 ? 21.668 49.052 6.914 1.00 20.33 68 SER A CA 1
ATOM 677 C C . SER A 1 88 ? 20.354 48.355 6.984 1.00 17.54 68 SER A C 1
ATOM 678 O O . SER A 1 88 ? 20.210 47.332 7.683 1.00 17.47 68 SER A O 1
ATOM 681 N N . VAL A 1 89 ? 19.412 48.836 6.190 1.00 18.26 69 VAL A N 1
ATOM 682 C CA . VAL A 1 89 ? 18.141 48.157 6.038 1.00 16.43 69 VAL A CA 1
ATOM 683 C C . VAL A 1 89 ? 17.694 48.317 4.587 1.00 18.56 69 VAL A C 1
ATOM 684 O O . VAL A 1 89 ? 17.891 49.373 3.977 1.00 20.37 69 VAL A O 1
ATOM 688 N N . THR A 1 90 ? 17.189 47.223 4.055 1.00 16.73 70 THR A N 1
ATOM 689 C CA . THR A 1 90 ? 16.603 47.132 2.726 1.00 18.40 70 THR A CA 1
ATOM 690 C C . THR A 1 90 ? 15.209 46.625 2.946 1.00 18.48 70 THR A C 1
ATOM 691 O O . THR A 1 90 ? 14.997 45.659 3.666 1.00 19.64 70 THR A O 1
ATOM 695 N N . TYR A 1 91 ? 14.205 47.283 2.407 1.00 18.49 71 TYR A N 1
ATOM 696 C CA . TYR A 1 91 ? 12.830 46.910 2.736 1.00 18.10 71 TYR A CA 1
ATOM 697 C C . TYR A 1 91 ? 11.835 47.238 1.628 1.00 20.84 71 TYR A C 1
ATOM 698 O O . TYR A 1 91 ? 12.155 48.022 0.749 1.00 23.04 71 TYR A O 1
ATOM 707 N N . ASN A 1 92 ? 10.667 46.638 1.726 1.00 20.27 72 ASN A N 1
ATOM 708 C CA . ASN A 1 92 ? 9.550 46.769 0.815 1.00 24.49 72 ASN A CA 1
ATOM 709 C C . ASN A 1 92 ? 8.287 46.871 1.677 1.00 28.22 72 ASN A C 1
ATOM 710 O O . ASN A 1 92 ? 8.094 46.092 2.598 1.00 25.48 72 ASN A O 1
ATOM 715 N N . THR A 1 93 ? 7.389 47.752 1.259 1.00 40.52 73 THR A N 1
ATOM 716 C CA . THR A 1 93 ? 5.952 47.708 1.670 1.00 39.51 73 THR A CA 1
ATOM 717 C C . THR A 1 93 ? 5.047 48.351 0.625 1.00 42.08 73 THR A C 1
ATOM 718 O O . THR A 1 93 ? 5.536 49.147 -0.150 1.00 46.23 73 THR A O 1
ATOM 722 N N . ILE A 1 94 ? 3.750 47.984 0.574 1.00 45.07 74 ILE A N 1
ATOM 723 C CA . ILE A 1 94 ? 2.794 48.705 -0.232 1.00 39.42 74 ILE A CA 1
ATOM 724 C C . ILE A 1 94 ? 1.859 49.583 0.613 1.00 45.32 74 ILE A C 1
ATOM 725 O O . ILE A 1 94 ? 0.869 50.031 0.085 1.00 47.93 74 ILE A O 1
ATOM 730 N N . ASP A 1 95 ? 2.155 49.779 1.913 1.00 54.33 75 ASP A N 1
ATOM 731 C CA . ASP A 1 95 ? 1.340 50.627 2.787 1.00 53.80 75 ASP A CA 1
ATOM 732 C C . ASP A 1 95 ? 1.988 52.024 2.617 1.00 62.02 75 ASP A C 1
ATOM 733 O O . ASP A 1 95 ? 3.093 52.243 3.114 1.00 211.09 75 ASP A O 1
ATOM 738 N N . SER A 1 96 ? 1.335 52.919 1.857 1.00 71.67 76 SER A N 1
ATOM 739 C CA . SER A 1 96 ? 1.889 54.246 1.522 1.00 71.36 76 SER A CA 1
ATOM 740 C C . SER A 1 96 ? 2.136 55.065 2.808 1.00 66.50 76 SER A C 1
ATOM 741 O O . SER A 1 96 ? 3.143 55.766 2.907 1.00 63.85 76 SER A O 1
ATOM 744 N N . ASN A 1 97 ? 1.253 54.913 3.798 1.00 72.36 77 ASN A N 1
ATOM 745 C CA . ASN A 1 97 ? 1.439 55.541 5.125 1.00 67.80 77 ASN A CA 1
ATOM 746 C C . ASN A 1 97 ? 2.597 54.935 5.957 1.00 59.18 77 ASN A C 1
ATOM 747 O O . ASN A 1 97 ? 3.314 55.663 6.617 1.00 70.38 77 ASN A O 1
ATOM 752 N N . ALA A 1 98 ? 2.783 53.606 5.930 1.00 62.39 78 ALA A N 1
ATOM 753 C CA . ALA A 1 98 ? 3.923 53.000 6.638 1.00 49.83 78 ALA A CA 1
ATOM 754 C C . ALA A 1 98 ? 5.215 53.435 5.929 1.00 51.03 78 ALA A C 1
ATOM 755 O O . ALA A 1 98 ? 6.243 53.600 6.573 1.00 50.16 78 ALA A O 1
ATOM 757 N N . ALA A 1 99 ? 5.178 53.579 4.600 1.00 48.84 79 ALA A N 1
ATOM 758 C CA . ALA A 1 99 ? 6.378 53.999 3.832 1.00 42.77 79 ALA A CA 1
ATOM 759 C C . ALA A 1 99 ? 6.923 55.339 4.370 1.00 47.16 79 ALA A C 1
ATOM 760 O O . ALA A 1 99 ? 8.139 55.500 4.585 1.00 46.49 79 ALA A O 1
ATOM 762 N N . GLU A 1 100 ? 6.018 56.285 4.607 1.00 45.30 80 GLU A N 1
ATOM 763 C CA . GLU A 1 100 ? 6.408 57.594 5.124 1.00 45.87 80 GLU A CA 1
ATOM 764 C C . GLU A 1 100 ? 6.987 57.552 6.545 1.00 41.16 80 GLU A C 1
ATOM 765 O O . GLU A 1 100 ? 8.031 58.162 6.809 1.00 56.74 80 GLU A O 1
ATOM 771 N N . THR A 1 101 ? 6.351 56.814 7.466 1.00 49.05 81 THR A N 1
ATOM 772 C CA . THR A 1 101 ? 6.884 56.608 8.814 1.00 43.52 81 THR A CA 1
ATOM 773 C C . THR A 1 101 ? 8.310 56.066 8.733 1.00 41.22 81 THR A C 1
ATOM 774 O O . THR A 1 101 ? 9.269 56.461 9.500 1.00 38.40 81 THR A O 1
ATOM 778 N N . LEU A 1 102 ? 8.436 55.131 7.819 1.00 32.11 82 LEU A N 1
ATOM 779 C CA . LEU A 1 102 ? 9.685 54.409 7.732 1.00 39.49 82 LEU A CA 1
ATOM 780 C C . LEU A 1 102 ? 10.876 55.241 7.200 1.00 37.50 82 LEU A C 1
ATOM 781 O O . LEU A 1 102 ? 11.984 55.203 7.718 1.00 41.36 82 LEU A O 1
ATOM 786 N N . SER A 1 103 ? 10.665 56.016 6.179 1.00 39.80 83 SER A N 1
ATOM 787 C CA . SER A 1 103 ? 11.783 56.851 5.641 1.00 54.93 83 SER A CA 1
ATOM 788 C C . SER A 1 103 ? 12.334 57.756 6.721 1.00 43.29 83 SER A C 1
ATOM 789 O O . SER A 1 103 ? 13.548 57.899 6.907 1.00 44.39 83 SER A O 1
ATOM 792 N N . THR A 1 104 ? 11.412 58.291 7.490 1.00 45.45 84 THR A N 1
ATOM 793 C CA . THR A 1 104 ? 11.772 59.320 8.470 1.00 40.01 84 THR A CA 1
ATOM 794 C C . THR A 1 104 ? 12.485 58.683 9.637 1.00 42.23 84 THR A C 1
ATOM 795 O O . THR A 1 104 ? 13.489 59.213 10.108 1.00 47.75 84 THR A O 1
ATOM 799 N N . LEU A 1 105 ? 11.965 57.502 10.027 1.00 33.35 85 LEU A N 1
ATOM 800 C CA . LEU A 1 105 ? 12.509 56.667 11.111 1.00 33.37 85 LEU A CA 1
ATOM 801 C C . LEU A 1 105 ? 13.850 56.075 10.825 1.00 36.87 85 LEU A C 1
ATOM 802 O O . LEU A 1 105 ? 14.816 56.183 11.650 1.00 34.97 85 LEU A O 1
ATOM 807 N N . PHE A 1 106 ? 13.972 55.558 9.622 1.00 42.87 86 PHE A N 1
ATOM 808 C CA . PHE A 1 106 ? 15.257 55.111 9.130 1.00 33.71 86 PHE A CA 1
ATOM 809 C C . PHE A 1 106 ? 16.240 56.198 8.693 1.00 48.43 86 PHE A C 1
ATOM 810 O O . PHE A 1 106 ? 17.445 55.946 8.521 1.00 46.09 86 PHE A O 1
ATOM 818 N N . GLY A 1 107 ? 15.739 57.387 8.412 1.00 42.02 87 GLY A N 1
ATOM 819 C CA . GLY A 1 107 ? 16.524 58.440 7.730 1.00 51.57 87 GLY A CA 1
ATOM 820 C C . GLY A 1 107 ? 16.576 58.356 6.210 1.00 65.74 87 GLY A C 1
ATOM 821 O O . GLY A 1 107 ? 16.720 57.276 5.607 1.00 86.89 87 GLY A O 1
ATOM 822 N N . ALA B 1 22 ? 31.104 35.541 6.631 0.01 81.22 2 ALA B N 1
ATOM 823 C CA . ALA B 1 22 ? 30.011 35.879 5.677 1.00 62.39 2 ALA B CA 1
ATOM 824 C C . ALA B 1 22 ? 29.348 37.234 6.177 1.00 54.87 2 ALA B C 1
ATOM 825 O O . ALA B 1 22 ? 29.932 37.897 7.014 1.00 80.80 2 ALA B O 1
ATOM 827 N N . GLY B 1 23 ? 28.224 37.684 5.618 1.00 37.55 3 GLY B N 1
ATOM 828 C CA . GLY B 1 23 ? 27.466 38.811 6.145 1.00 34.10 3 GLY B CA 1
ATOM 829 C C . GLY B 1 23 ? 26.419 38.228 7.119 1.00 21.62 3 GLY B C 1
ATOM 830 O O . GLY B 1 23 ? 26.040 37.084 7.070 1.00 23.11 3 GLY B O 1
ATOM 831 N N . ASN B 1 24 ? 25.958 39.064 7.998 1.00 18.50 4 ASN B N 1
ATOM 832 C CA . ASN B 1 24 ? 25.060 38.751 9.035 1.00 15.50 4 ASN B CA 1
ATOM 833 C C . ASN B 1 24 ? 23.827 39.528 8.785 1.00 15.82 4 ASN B C 1
ATOM 834 O O . ASN B 1 24 ? 23.836 40.797 8.764 1.00 20.97 4 ASN B O 1
ATOM 839 N N . LEU B 1 25 ? 22.726 38.831 8.522 1.00 14.53 5 LEU B N 1
ATOM 840 C CA . LEU B 1 25 ? 21.479 39.467 8.116 1.00 14.74 5 LEU B CA 1
ATOM 841 C C . LEU B 1 25 ? 20.346 39.072 9.060 1.00 14.55 5 LEU B C 1
ATOM 842 O O . LEU B 1 25 ? 20.298 37.923 9.545 1.00 15.22 5 LEU B O 1
ATOM 847 N N . VAL B 1 26 ? 19.409 39.973 9.296 1.00 13.23 6 VAL B N 1
ATOM 848 C CA . VAL B 1 26 ? 18.191 39.683 10.018 1.00 13.38 6 VAL B CA 1
ATOM 849 C C . VAL B 1 26 ? 17.045 40.009 9.047 1.00 12.87 6 VAL B C 1
ATOM 850 O O . VAL B 1 26 ? 16.975 41.135 8.524 1.00 15.07 6 VAL B O 1
ATOM 854 N N . ILE B 1 27 ? 16.179 39.043 8.865 1.00 12.64 7 ILE B N 1
ATOM 855 C CA . ILE B 1 27 ? 15.072 39.111 7.964 1.00 13.18 7 ILE B CA 1
ATOM 856 C C . ILE B 1 27 ? 13.786 39.084 8.733 1.00 13.22 7 ILE B C 1
ATOM 857 O O . ILE B 1 27 ? 13.606 38.190 9.569 1.00 13.63 7 ILE B O 1
ATOM 862 N N . VAL B 1 28 ? 12.893 40.053 8.489 1.00 12.49 8 VAL B N 1
ATOM 863 C CA . VAL B 1 28 ? 11.664 40.149 9.201 1.00 12.41 8 VAL B CA 1
ATOM 864 C C . VAL B 1 28 ? 10.506 40.264 8.204 1.00 14.42 8 VAL B C 1
ATOM 865 O O . VAL B 1 28 ? 10.590 41.054 7.224 1.00 15.11 8 VAL B O 1
ATOM 869 N N . CYS B 1 29 ? 9.463 39.544 8.446 1.00 12.79 9 CYS B N 1
ATOM 870 C CA . CYS B 1 29 ? 8.253 39.630 7.658 1.00 15.58 9 CYS B CA 1
ATOM 871 C C . CYS B 1 29 ? 7.026 39.906 8.544 1.00 17.05 9 CYS B C 1
ATOM 872 O O . CYS B 1 29 ? 7.131 39.934 9.801 1.00 15.76 9 CYS B O 1
ATOM 875 N N . ARG B 1 30 ? 5.901 40.206 7.961 1.00 17.33 10 ARG B N 1
ATOM 876 C CA . ARG B 1 30 ? 4.701 40.325 8.745 1.00 17.36 10 ARG B CA 1
ATOM 877 C C . ARG B 1 30 ? 4.171 38.942 9.115 1.00 20.65 10 ARG B C 1
ATOM 878 O O . ARG B 1 30 ? 4.337 37.953 8.387 1.00 19.45 10 ARG B O 1
ATOM 886 N N . ASP B 1 31 ? 3.377 38.896 10.194 1.00 19.08 11 ASP B N 1
ATOM 887 C CA . ASP B 1 31 ? 2.789 37.649 10.668 1.00 20.96 11 ASP B CA 1
ATOM 888 C C . ASP B 1 31 ? 1.996 36.915 9.620 1.00 18.74 11 ASP B C 1
ATOM 889 O O . ASP B 1 31 ? 2.105 35.677 9.498 1.00 22.39 11 ASP B O 1
ATOM 894 N N . GLN B 1 32 ? 1.305 37.644 8.756 1.00 20.69 12 GLN B N 1
ATOM 895 C CA . GLN B 1 32 ? 0.509 36.975 7.686 1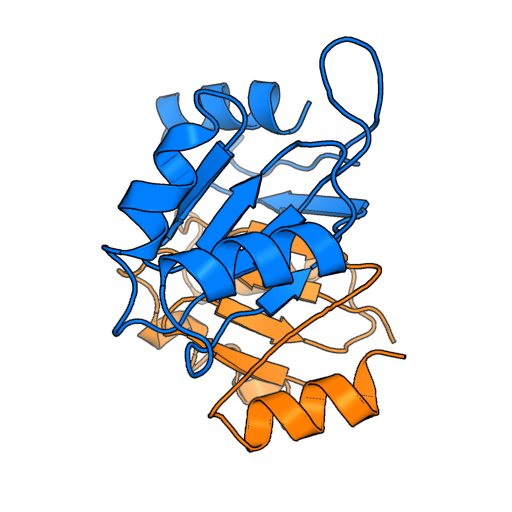.00 22.11 12 GLN B CA 1
ATOM 896 C C . GLN B 1 32 ? 1.372 36.139 6.710 1.00 22.12 12 GLN B C 1
ATOM 897 O O . GLN B 1 32 ? 0.803 35.221 6.081 1.00 26.67 12 GLN B O 1
ATOM 903 N N . ASP B 1 33 ? 2.677 36.413 6.586 1.00 20.22 13 ASP B N 1
ATOM 904 C CA . ASP B 1 33 ? 3.521 35.702 5.600 1.00 20.50 13 ASP B CA 1
ATOM 905 C C . ASP B 1 33 ? 4.485 34.698 6.228 1.00 19.54 13 ASP B C 1
ATOM 906 O O . ASP B 1 33 ? 5.420 34.220 5.602 1.00 20.14 13 ASP B O 1
ATOM 911 N N . ALA B 1 34 ? 4.332 34.468 7.532 1.00 18.31 14 ALA B N 1
ATOM 912 C CA . ALA B 1 34 ? 5.302 33.672 8.306 1.00 18.88 14 ALA B CA 1
ATOM 913 C C . ALA B 1 34 ? 5.570 32.303 7.684 1.00 20.58 14 ALA B C 1
ATOM 914 O O . ALA B 1 34 ? 6.719 31.927 7.482 1.00 20.46 14 ALA B O 1
ATOM 916 N N . ASP B 1 35 ? 4.506 31.607 7.245 1.00 22.32 15 ASP B N 1
ATOM 917 C CA . ASP B 1 35 ? 4.737 30.257 6.680 1.00 23.02 15 ASP B CA 1
ATOM 918 C C . ASP B 1 35 ? 5.514 30.261 5.382 1.00 26.02 15 ASP B C 1
ATOM 919 O O . ASP B 1 35 ? 6.436 29.471 5.193 1.00 22.96 15 ASP B O 1
ATOM 924 N N . ALA B 1 36 ? 5.147 31.209 4.518 1.00 21.89 16 ALA B N 1
ATOM 925 C CA . ALA B 1 36 ? 5.846 31.359 3.245 1.00 25.07 16 ALA B CA 1
AT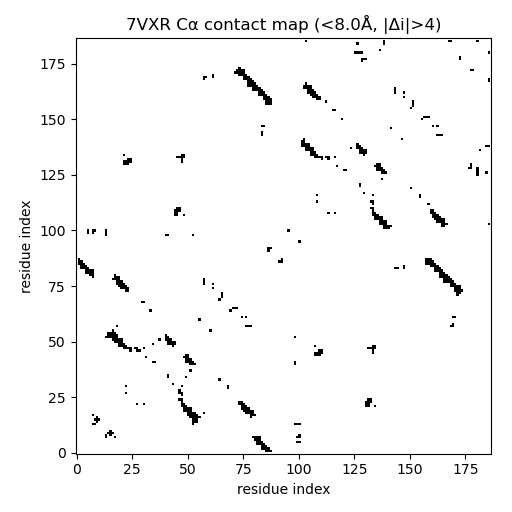OM 926 C C . ALA B 1 36 ? 7.302 31.700 3.441 1.00 22.23 16 ALA B C 1
ATOM 927 O O . ALA B 1 36 ? 8.175 31.141 2.779 1.00 23.67 16 ALA B O 1
ATOM 929 N N . PHE B 1 37 ? 7.586 32.627 4.387 1.00 20.80 17 PHE B N 1
ATOM 930 C CA . PHE B 1 37 ? 8.971 32.975 4.631 1.00 18.37 17 PHE B CA 1
ATOM 931 C C . PHE B 1 37 ? 9.781 31.808 5.206 1.00 22.10 17 PHE B C 1
ATOM 932 O O . PHE B 1 37 ? 10.925 31.588 4.851 1.00 19.76 17 PHE B O 1
ATOM 940 N N . ASP B 1 38 ? 9.181 31.065 6.120 1.00 18.22 18 ASP B N 1
ATOM 941 C CA . ASP B 1 38 ? 9.928 29.982 6.649 1.00 23.54 18 ASP B CA 1
ATOM 942 C C . ASP B 1 38 ? 10.252 28.908 5.603 1.00 24.03 18 ASP B C 1
ATOM 943 O O . ASP B 1 38 ? 11.384 28.408 5.578 1.00 24.45 18 ASP B O 1
ATOM 948 N N . GLN B 1 39 ? 9.336 28.649 4.686 1.00 23.78 19 GLN B N 1
ATOM 949 C CA A GLN B 1 39 ? 9.598 27.717 3.596 0.50 25.02 19 GLN B CA 1
ATOM 950 C CA B GLN B 1 39 ? 9.603 27.742 3.566 0.50 25.31 19 GLN B CA 1
ATOM 951 C C . GLN B 1 39 ? 10.760 28.225 2.735 1.00 26.30 19 GLN B C 1
ATOM 952 O O . GLN B 1 39 ? 11.661 27.449 2.382 1.00 27.44 19 GLN B O 1
ATOM 963 N N . LEU B 1 40 ? 10.788 29.518 2.448 1.00 20.81 20 LEU B N 1
ATOM 964 C CA A LEU B 1 40 ? 11.853 30.098 1.648 0.50 21.37 20 LEU B CA 1
ATOM 965 C CA B LEU B 1 40 ? 11.876 30.017 1.619 0.50 23.88 20 LEU B CA 1
ATOM 966 C C . LEU B 1 40 ? 13.186 29.977 2.401 1.00 20.55 20 LEU B C 1
ATOM 967 O O . LEU B 1 40 ? 14.237 29.709 1.849 1.00 22.63 20 LEU B O 1
ATOM 976 N N . MET B 1 41 ? 13.142 30.268 3.691 1.00 20.18 21 MET B N 1
ATOM 977 C CA . MET B 1 41 ? 14.390 30.311 4.450 1.00 20.04 21 MET B CA 1
ATOM 978 C C . MET B 1 41 ? 15.117 28.972 4.557 1.00 21.32 21 MET B C 1
ATOM 979 O O . MET B 1 41 ? 16.320 28.937 4.723 1.00 19.82 21 MET B O 1
ATOM 984 N N . GLN B 1 42 ? 14.360 27.889 4.327 1.00 20.67 22 GLN B N 1
ATOM 985 C CA . GLN B 1 42 ? 14.931 26.541 4.325 1.00 19.02 22 GLN B CA 1
ATOM 986 C C . GLN B 1 42 ? 16.010 26.333 3.327 1.00 21.31 22 GLN B C 1
ATOM 987 O O . GLN B 1 42 ? 16.898 25.530 3.605 1.00 21.85 22 GLN B O 1
ATOM 993 N N . GLU B 1 43 ? 16.048 27.088 2.276 1.00 18.78 23 GLU B N 1
ATOM 994 C CA . GLU B 1 43 ? 17.119 26.915 1.293 1.00 20.21 23 GLU B CA 1
ATOM 995 C C . GLU B 1 43 ? 18.473 27.218 1.784 1.00 19.83 23 GLU B C 1
ATOM 996 O O . GLU B 1 43 ? 19.460 26.850 1.179 1.00 20.42 23 GLU B O 1
ATOM 1002 N N . TYR B 1 44 ? 18.495 27.986 2.917 1.00 16.77 24 TYR B N 1
ATOM 1003 C CA . TYR B 1 44 ? 19.751 28.426 3.477 1.00 17.45 24 TYR B CA 1
ATOM 1004 C C . TYR B 1 44 ? 20.273 27.470 4.558 1.00 18.45 24 TYR B C 1
ATOM 1005 O O . TYR B 1 44 ? 21.307 27.701 5.081 1.00 18.35 24 TYR B O 1
ATOM 1014 N N . GLY B 1 45 ? 19.547 26.396 4.782 1.00 18.54 25 GLY B N 1
ATOM 1015 C CA . GLY B 1 45 ? 20.098 25.252 5.509 1.00 20.43 25 GLY B CA 1
ATOM 1016 C C . GLY B 1 45 ? 20.540 25.606 6.934 1.00 15.75 25 GLY B C 1
ATOM 1017 O O . GLY B 1 45 ? 19.806 26.349 7.675 1.00 17.22 25 GLY B O 1
ATOM 1018 N N . SER B 1 46 ? 21.753 25.119 7.289 1.00 14.64 26 SER B N 1
ATOM 1019 C CA A SER B 1 46 ? 22.216 25.373 8.650 0.50 14.05 26 SER B CA 1
ATOM 1020 C CA B SER B 1 46 ? 22.340 25.352 8.603 0.50 16.84 26 SER B CA 1
ATOM 1021 C C . SER B 1 46 ? 22.754 26.799 8.842 1.00 16.57 26 SER B C 1
ATOM 1022 O O . SER B 1 46 ? 23.169 27.182 9.943 1.00 17.07 26 SER B O 1
ATOM 1027 N N . PHE B 1 47 ? 22.744 27.613 7.803 1.00 14.11 27 PHE B N 1
ATOM 1028 C CA . PHE B 1 47 ? 23.218 28.979 7.880 1.00 14.85 27 PHE B CA 1
ATOM 1029 C C . PHE B 1 47 ? 22.170 30.001 8.267 1.00 14.13 27 PHE B C 1
ATOM 1030 O O . PHE B 1 47 ? 22.486 31.166 8.379 1.00 17.07 27 PHE B O 1
ATOM 1038 N N . GLN B 1 48 ? 20.962 29.540 8.496 1.00 13.59 28 GLN B N 1
ATOM 1039 C CA . GLN B 1 48 ? 19.912 30.370 8.991 1.00 15.02 28 GLN B CA 1
ATOM 1040 C C . GLN B 1 48 ? 19.365 29.738 10.283 1.00 14.04 28 GLN B C 1
ATOM 1041 O O . GLN B 1 48 ? 19.403 28.519 10.452 1.00 16.16 28 GLN B O 1
ATOM 1047 N N . THR B 1 49 ? 18.755 30.581 11.119 1.00 13.15 29 THR B N 1
ATOM 1048 C CA . THR B 1 49 ? 17.964 30.095 12.242 1.00 13.20 29 THR B CA 1
ATOM 1049 C C . THR B 1 49 ? 16.733 30.994 12.395 1.00 11.59 29 THR B C 1
ATOM 1050 O O . THR B 1 49 ? 16.807 32.207 12.203 1.00 14.08 29 THR B O 1
ATOM 1054 N N . ARG B 1 50 ? 15.612 30.379 12.710 1.00 13.86 30 ARG B N 1
ATOM 1055 C CA . ARG B 1 50 ? 14.406 31.093 13.006 1.00 13.12 30 ARG B CA 1
ATOM 1056 C C . ARG B 1 50 ? 14.399 31.608 14.412 1.00 14.46 30 ARG B C 1
ATOM 1057 O O . ARG B 1 50 ? 14.539 30.844 15.325 1.00 21.24 30 ARG B O 1
ATOM 1065 N N . LEU B 1 51 ? 14.222 32.905 14.559 1.00 13.01 31 LEU B N 1
ATOM 1066 C CA . LEU B 1 51 ? 14.202 33.538 15.884 1.00 12.79 31 LEU B CA 1
ATOM 1067 C C . LEU B 1 51 ? 12.791 33.606 16.464 1.00 12.00 31 LEU B C 1
ATOM 1068 O O . LEU B 1 51 ? 12.595 33.524 17.680 1.00 15.74 31 LEU B O 1
ATOM 1073 N N . SER B 1 52 ? 11.785 33.834 15.610 1.00 13.22 32 SER B N 1
ATOM 1074 C CA . SER B 1 52 ? 10.402 33.923 15.954 1.00 13.66 32 SER B CA 1
ATOM 1075 C C . SER B 1 52 ? 9.586 33.520 14.761 1.00 13.99 32 SER B C 1
ATOM 1076 O O . SER B 1 52 ? 10.180 33.269 13.699 1.00 14.74 32 SER B O 1
ATOM 1079 N N . SER B 1 53 ? 8.272 33.592 14.835 1.00 15.43 33 SER B N 1
ATOM 1080 C CA A SER B 1 53 ? 7.465 33.266 13.608 0.50 17.05 33 SER B CA 1
ATOM 1081 C CA B SER B 1 53 ? 7.447 33.277 13.633 0.50 18.24 33 SER B CA 1
ATOM 1082 C C . SER B 1 53 ? 7.757 34.187 12.458 1.00 16.38 33 SER B C 1
ATOM 1083 O O . SER B 1 53 ? 7.523 33.779 11.302 1.00 16.01 33 SER B O 1
ATOM 1088 N N . THR B 1 54 ? 8.314 35.372 12.724 1.00 12.76 34 THR B N 1
ATOM 1089 C CA . THR B 1 54 ? 8.466 36.383 11.684 1.00 12.83 34 THR B CA 1
ATOM 1090 C C . THR B 1 54 ? 9.862 36.937 11.559 1.00 11.88 34 THR B C 1
ATOM 1091 O O . THR B 1 54 ? 10.058 37.925 10.842 1.00 14.94 34 THR B O 1
ATOM 1095 N N . ALA B 1 55 ? 10.854 36.303 12.189 1.00 11.72 35 ALA B N 1
ATOM 1096 C CA . ALA B 1 55 ? 12.208 36.817 12.147 1.00 11.45 35 ALA B CA 1
ATOM 1097 C C . ALA B 1 55 ? 13.216 35.665 12.034 1.00 11.67 35 ALA B C 1
ATOM 1098 O O . ALA B 1 55 ? 13.085 34.672 12.748 1.00 12.96 35 ALA B O 1
ATOM 1100 N N . TRP B 1 56 ? 14.245 35.854 11.182 1.00 11.48 36 TRP B N 1
ATOM 1101 C CA . TRP B 1 56 ? 15.326 34.947 10.982 1.00 12.27 36 TRP B CA 1
ATOM 1102 C C . TRP B 1 56 ? 16.620 35.617 11.016 1.00 11.40 36 TRP B C 1
ATOM 1103 O O . TRP B 1 56 ? 16.733 36.795 10.589 1.00 13.46 36 TRP B O 1
ATOM 1114 N N . TYR B 1 57 ? 17.654 34.896 11.432 1.00 10.73 37 TYR B N 1
ATOM 1115 C CA . TYR B 1 57 ? 19.022 35.285 11.251 1.00 11.68 37 TYR B CA 1
ATOM 1116 C C . TYR B 1 57 ? 19.599 34.435 10.121 1.00 13.13 37 TYR B C 1
ATOM 1117 O O . TYR B 1 57 ? 19.390 33.212 10.092 1.00 14.37 37 TYR B O 1
ATOM 1126 N N . LEU B 1 58 ? 20.412 35.064 9.277 1.00 12.79 38 LEU B N 1
ATOM 1127 C CA . LEU B 1 58 ? 21.053 34.409 8.129 1.00 14.74 38 LEU B CA 1
ATOM 1128 C C . LEU B 1 58 ? 22.517 34.824 8.095 1.00 13.80 38 LEU B C 1
ATOM 1129 O O . LEU B 1 58 ? 22.804 36.043 8.074 1.00 16.32 38 LEU B O 1
ATOM 1134 N N . ASN B 1 59 ? 23.425 33.843 8.023 1.00 15.19 39 ASN B N 1
ATOM 1135 C CA . ASN B 1 59 ? 24.844 34.104 7.808 1.00 17.31 39 ASN B CA 1
ATOM 1136 C C . ASN B 1 59 ? 25.106 33.670 6.387 1.00 18.92 39 ASN B C 1
ATOM 1137 O O . ASN B 1 59 ? 25.166 32.496 6.068 1.00 21.44 39 ASN B O 1
ATOM 1142 N N . MET B 1 60 ? 25.280 34.633 5.528 1.00 19.12 40 MET B N 1
ATOM 1143 C CA A MET B 1 60 ? 25.370 34.384 4.073 0.50 20.24 40 MET B CA 1
ATOM 1144 C CA B MET B 1 60 ? 25.481 34.407 4.089 0.50 19.38 40 MET B CA 1
ATOM 1145 C C . MET B 1 60 ? 26.001 35.572 3.355 1.00 23.02 40 MET B C 1
ATOM 1146 O O . MET B 1 60 ? 25.695 36.701 3.721 1.00 22.40 40 MET B O 1
ATOM 1155 N N . ASN B 1 61 ? 26.926 35.321 2.423 1.00 20.13 41 ASN B N 1
ATOM 1156 C CA A ASN B 1 61 ? 27.434 36.352 1.543 0.50 21.35 41 ASN B CA 1
ATOM 1157 C CA B ASN B 1 61 ? 27.379 36.422 1.609 0.50 21.05 41 ASN B CA 1
ATOM 1158 C C . ASN B 1 61 ? 26.413 36.664 0.458 1.00 20.44 41 ASN B C 1
ATOM 1159 O O . ASN B 1 61 ? 26.438 36.007 -0.592 1.00 25.14 41 ASN B O 1
ATOM 1168 N N . ILE B 1 62 ? 25.477 37.554 0.698 1.00 23.84 42 ILE B N 1
ATOM 1169 C CA . ILE B 1 62 ? 24.457 37.868 -0.262 1.00 23.41 42 ILE B CA 1
ATOM 1170 C C . ILE B 1 62 ? 24.189 39.346 -0.149 1.00 24.58 42 ILE B C 1
ATOM 1171 O O . ILE B 1 62 ? 24.156 39.884 0.925 1.00 26.20 42 ILE B O 1
ATOM 1176 N N . VAL B 1 63 ? 23.980 39.992 -1.273 1.00 23.08 43 VAL B N 1
ATOM 1177 C CA . VAL B 1 63 ? 23.628 41.413 -1.322 1.00 25.02 43 VAL B CA 1
ATOM 1178 C C . VAL B 1 63 ? 22.169 41.551 -0.902 1.00 22.66 43 VAL B C 1
ATOM 1179 O O . VAL B 1 63 ? 21.286 40.861 -1.424 1.00 21.65 43 VAL B O 1
ATOM 1183 N N . PRO B 1 64 ? 21.891 42.424 0.088 1.00 21.75 44 PRO B N 1
ATOM 1184 C CA . PRO B 1 64 ? 20.517 42.479 0.580 1.00 22.13 44 PRO B CA 1
ATOM 1185 C C . PRO B 1 64 ? 19.475 42.768 -0.513 1.00 21.94 44 PRO B C 1
ATOM 1186 O O . PRO B 1 64 ? 18.424 42.166 -0.494 1.00 20.69 44 PRO B O 1
ATOM 1190 N N . GLU B 1 65 ? 19.800 43.639 -1.494 1.00 23.16 45 GLU B N 1
ATOM 1191 C CA . GLU B 1 65 ? 18.851 43.888 -2.594 1.00 24.78 45 GLU B CA 1
ATOM 1192 C C . GLU B 1 65 ? 18.572 42.641 -3.424 1.00 24.35 45 GLU B C 1
ATOM 1193 O O . GLU B 1 65 ? 17.435 42.448 -3.899 1.00 24.40 45 GLU B O 1
ATOM 1199 N N . THR B 1 66 ? 19.581 41.762 -3.550 1.00 24.20 46 THR B N 1
ATOM 1200 C CA . THR B 1 66 ? 19.388 40.480 -4.277 1.00 25.48 46 THR B CA 1
ATOM 1201 C C . THR B 1 66 ? 18.473 39.553 -3.535 1.00 23.30 46 THR B C 1
ATOM 1202 O O . THR B 1 66 ? 17.585 38.938 -4.136 1.00 25.29 46 THR B O 1
ATOM 1206 N N . LEU B 1 67 ? 18.689 39.453 -2.201 1.00 20.99 47 LEU B N 1
ATOM 1207 C CA . LEU B 1 67 ? 17.825 38.680 -1.373 1.00 21.15 47 LEU B CA 1
ATOM 1208 C C . LEU B 1 67 ? 16.383 39.215 -1.422 1.00 18.58 47 LEU B C 1
ATOM 1209 O O . LEU B 1 67 ? 15.449 38.452 -1.561 1.00 22.15 47 LEU B O 1
ATOM 1214 N N . GLN B 1 68 ? 16.215 40.549 -1.354 1.00 20.18 48 GLN B N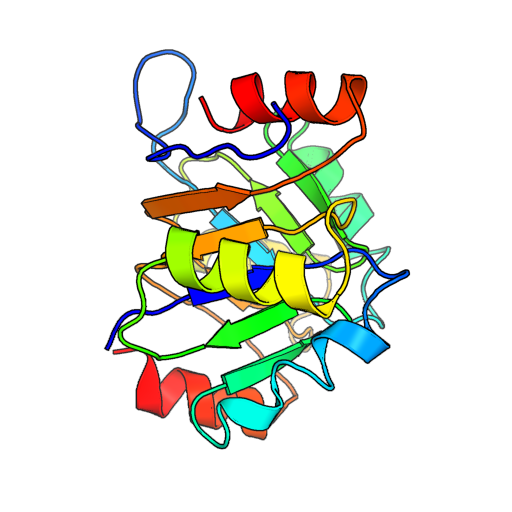 1
ATOM 1215 C CA . GLN B 1 68 ? 14.930 41.168 -1.460 1.00 22.50 48 GLN B CA 1
ATOM 1216 C C . GLN B 1 68 ? 14.241 40.818 -2.778 1.00 19.70 48 GLN B C 1
ATOM 1217 O O . GLN B 1 68 ? 13.075 40.382 -2.775 1.00 24.73 48 GLN B O 1
ATOM 1223 N N . GLU B 1 69 ? 14.970 40.945 -3.891 1.00 21.97 49 GLU B N 1
ATOM 1224 C CA . GLU B 1 69 ? 14.384 40.640 -5.252 1.00 24.54 49 GLU B CA 1
ATOM 1225 C C . GLU B 1 69 ? 13.967 39.178 -5.318 1.00 25.59 49 GLU B C 1
ATOM 1226 O O . GLU B 1 69 ? 12.870 38.869 -5.742 1.00 29.87 49 GLU B O 1
ATOM 1232 N N . ASP B 1 70 ? 14.761 38.296 -4.685 1.00 26.59 50 ASP B N 1
ATOM 1233 C CA . ASP B 1 70 ? 14.477 36.896 -4.684 1.00 28.12 50 ASP B CA 1
ATOM 1234 C C . ASP B 1 70 ? 13.217 36.594 -3.917 1.00 32.38 50 ASP B C 1
ATOM 1235 O O . ASP B 1 70 ? 12.339 35.925 -4.447 1.00 28.84 50 ASP B O 1
ATOM 1240 N N . ILE B 1 71 ? 13.106 37.147 -2.701 1.00 25.62 51 ILE B N 1
ATOM 1241 C CA . ILE B 1 71 ? 11.913 36.950 -1.894 1.00 28.08 51 ILE B CA 1
ATOM 1242 C C . ILE B 1 71 ? 10.670 37.495 -2.617 1.00 24.72 51 ILE B C 1
ATOM 1243 O O . ILE B 1 71 ? 9.659 36.839 -2.641 1.00 36.99 51 ILE B O 1
ATOM 1248 N N . LEU B 1 72 ? 10.770 38.691 -3.217 1.00 26.08 52 LEU B N 1
ATOM 1249 C CA . LEU B 1 72 ? 9.601 39.288 -3.854 1.00 25.58 52 LEU B CA 1
ATOM 1250 C C . LEU B 1 72 ? 9.166 38.514 -5.094 1.00 27.94 52 LEU B C 1
ATOM 1251 O O . LEU B 1 72 ? 7.970 38.354 -5.355 1.00 31.18 52 LEU B O 1
ATOM 1256 N N . GLU B 1 73 ? 10.120 38.002 -5.824 1.00 26.77 53 GLU B N 1
ATOM 1257 C CA . GLU B 1 73 ? 9.794 37.157 -7.013 1.00 26.88 53 GLU B CA 1
ATOM 1258 C C . GLU B 1 73 ? 9.049 35.882 -6.578 1.00 22.18 53 GLU B C 1
ATOM 1259 O O . GLU B 1 73 ? 8.143 35.410 -7.255 1.00 31.10 53 GLU B O 1
ATOM 1265 N N . ARG B 1 74 ? 9.396 35.390 -5.391 1.00 24.54 54 ARG B N 1
ATOM 1266 C CA . ARG B 1 74 ? 8.830 34.132 -4.875 1.00 26.31 54 ARG B CA 1
ATOM 1267 C C . ARG B 1 74 ? 7.649 34.132 -3.944 1.00 24.99 54 ARG B C 1
ATOM 1268 O O . ARG B 1 74 ? 6.798 33.223 -4.010 1.00 35.65 54 ARG B O 1
ATOM 1276 N N . VAL B 1 75 ? 7.534 35.170 -3.149 1.00 26.25 55 VAL B N 1
ATOM 1277 C CA . VAL B 1 75 ? 6.430 35.329 -2.176 1.00 25.84 55 VAL B CA 1
ATOM 1278 C C . VAL B 1 75 ? 5.325 36.325 -2.707 1.00 27.85 55 VAL B C 1
ATOM 1279 O O . VAL B 1 75 ? 4.128 36.237 -2.366 1.00 34.79 55 VAL B O 1
ATOM 1283 N N . GLY B 1 76 ? 5.745 37.251 -3.550 1.00 28.82 56 GLY B N 1
ATOM 1284 C CA . GLY B 1 76 ? 4.833 38.185 -4.206 1.00 28.07 56 GLY B CA 1
ATOM 1285 C C . GLY B 1 76 ? 5.351 39.601 -4.077 1.00 25.13 56 GLY B C 1
ATOM 1286 O O . GLY B 1 76 ? 5.950 39.974 -3.044 1.00 24.72 56 GLY B O 1
ATOM 1287 N N . LYS B 1 77 ? 5.172 40.371 -5.134 1.00 31.89 57 LYS B N 1
ATOM 1288 C CA . LYS B 1 77 ? 5.684 41.714 -5.168 1.00 28.45 57 LYS B CA 1
ATOM 1289 C C . LYS B 1 77 ? 5.134 42.662 -4.106 1.00 24.14 57 LYS B C 1
ATOM 1290 O O . LYS B 1 77 ? 5.791 43.643 -3.787 1.00 27.25 57 LYS B O 1
ATOM 1296 N N . TYR B 1 78 ? 3.969 42.338 -3.547 1.00 23.29 58 TYR B N 1
ATOM 1297 C CA . TYR B 1 78 ? 3.351 43.215 -2.569 1.00 21.91 58 TYR B CA 1
ATOM 1298 C C . TYR B 1 78 ? 3.713 42.864 -1.152 1.00 24.99 58 TYR B C 1
ATOM 1299 O O . TYR B 1 78 ? 3.258 43.501 -0.177 1.00 29.01 58 TYR B O 1
ATOM 1308 N N . THR B 1 79 ? 4.665 41.994 -0.997 1.00 23.29 59 THR B N 1
ATOM 1309 C CA . THR B 1 79 ? 4.993 41.489 0.347 1.00 23.46 59 THR B CA 1
ATOM 1310 C C . THR B 1 79 ? 5.840 42.463 1.112 1.00 20.84 59 THR B C 1
ATOM 1311 O O . THR B 1 79 ? 6.822 42.988 0.618 1.00 25.50 59 THR B O 1
ATOM 1315 N N . THR B 1 80 ? 5.471 42.731 2.359 1.00 21.83 60 THR B N 1
ATOM 1316 C CA . THR B 1 80 ? 6.329 43.556 3.238 1.00 18.98 60 THR B CA 1
ATOM 1317 C C . THR B 1 80 ? 7.498 42.717 3.715 1.00 16.24 60 THR B C 1
ATOM 1318 O O . THR B 1 80 ? 7.336 41.544 4.102 1.00 20.53 60 THR B O 1
ATOM 1322 N N . LEU B 1 81 ? 8.677 43.304 3.714 1.00 16.40 61 LEU B N 1
ATOM 1323 C CA A LEU B 1 81 ? 9.860 42.655 4.266 0.50 16.12 61 LEU B CA 1
ATOM 1324 C CA B LEU B 1 81 ? 9.907 42.652 4.123 0.50 17.77 61 LEU B CA 1
ATOM 1325 C C . LEU B 1 81 ? 10.894 43.664 4.650 1.00 15.58 61 LEU B C 1
ATOM 1326 O O . LEU B 1 81 ? 10.946 44.773 4.096 1.00 16.99 61 LEU B O 1
ATOM 1335 N N . TYR B 1 82 ? 11.677 43.286 5.663 1.00 13.64 62 TYR B N 1
ATOM 1336 C CA . TYR B 1 82 ? 12.811 44.082 6.103 1.00 14.44 62 TYR B CA 1
ATOM 1337 C C . TYR B 1 82 ? 14.026 43.188 6.192 1.00 13.65 62 TYR B C 1
ATOM 1338 O O . TYR B 1 82 ? 13.948 42.097 6.729 1.00 16.71 62 TYR B O 1
ATOM 1347 N N . ILE B 1 83 ? 15.106 43.630 5.610 1.00 14.05 63 ILE B N 1
ATOM 1348 C CA . ILE B 1 83 ? 16.377 42.955 5.707 1.00 14.13 63 ILE B CA 1
ATOM 1349 C C . ILE B 1 83 ? 17.429 43.895 6.253 1.00 14.01 63 ILE B C 1
ATOM 1350 O O . ILE B 1 83 ? 17.759 44.911 5.635 1.00 15.82 63 ILE B O 1
ATOM 1355 N N . PHE B 1 84 ? 17.920 43.566 7.470 1.00 13.61 64 PHE B N 1
ATOM 1356 C CA . PHE B 1 84 ? 18.927 44.349 8.080 1.00 13.54 64 PHE B CA 1
ATOM 1357 C C . PHE B 1 84 ? 20.287 43.674 7.992 1.00 15.39 64 PHE B C 1
ATOM 1358 O O . PHE B 1 84 ? 20.386 42.473 8.187 1.00 15.84 64 PHE B O 1
ATOM 1366 N N . GLU B 1 85 ? 21.327 44.452 7.743 1.00 15.10 65 GLU B N 1
ATOM 1367 C CA . GLU B 1 85 ? 22.725 44.016 7.919 1.00 16.80 65 GLU B CA 1
ATOM 1368 C C . GLU B 1 85 ? 23.073 44.296 9.340 1.00 17.67 65 GLU B C 1
ATOM 1369 O O . GLU B 1 85 ? 22.901 45.422 9.767 1.00 19.09 65 GLU B O 1
ATOM 1375 N N . ALA B 1 86 ? 23.548 43.289 10.071 1.00 15.90 66 ALA B N 1
ATOM 1376 C CA . ALA B 1 86 ? 23.887 43.440 11.454 1.00 17.28 66 ALA B CA 1
ATOM 1377 C C . ALA B 1 86 ? 25.390 43.347 11.690 1.00 18.22 66 ALA B C 1
ATOM 1378 O O . ALA B 1 86 ? 26.100 42.584 11.068 1.00 21.13 66 ALA B O 1
ATOM 1380 N N . THR B 1 87 ? 25.845 44.131 12.658 1.00 17.87 67 THR B N 1
ATOM 1381 C CA A THR B 1 87 ? 27.246 44.181 13.041 0.50 20.56 67 THR B CA 1
ATOM 1382 C CA B THR B 1 87 ? 27.244 44.132 13.042 0.50 20.53 67 THR B CA 1
ATOM 1383 C C . THR B 1 87 ? 27.515 43.546 14.406 1.00 18.53 67 THR B C 1
ATOM 1384 O O . THR B 1 87 ? 28.662 43.234 14.698 1.00 22.06 67 THR B O 1
ATOM 1391 N N . SER B 1 88 ? 26.468 43.360 15.207 1.00 17.57 68 SER B N 1
ATOM 1392 C CA . SER B 1 88 ? 26.623 42.698 16.525 1.00 16.34 68 SER B CA 1
ATOM 1393 C C . SER B 1 88 ? 25.318 42.091 16.911 1.00 15.68 68 SER B C 1
ATOM 1394 O O . SER B 1 88 ? 24.243 42.492 16.405 1.00 15.41 68 SER B O 1
ATOM 1397 N N . VAL B 1 89 ? 25.421 41.169 17.858 1.00 16.70 69 VAL B N 1
ATOM 1398 C CA . VAL B 1 89 ? 24.224 40.619 18.474 1.00 14.11 69 VAL B CA 1
ATOM 1399 C C . VAL B 1 89 ? 24.546 40.334 19.941 1.00 15.43 69 VAL B C 1
ATOM 1400 O O . VAL B 1 89 ? 25.651 39.938 20.318 1.00 17.19 69 VAL B O 1
ATOM 1404 N N . THR B 1 90 ? 23.515 40.581 20.743 1.00 14.92 70 THR B N 1
ATOM 1405 C CA A THR B 1 90 ? 23.528 40.112 22.137 0.50 14.95 70 THR B CA 1
ATOM 1406 C CA B THR B 1 90 ? 23.500 40.156 22.155 0.50 16.54 70 THR B CA 1
ATOM 1407 C C . THR B 1 90 ? 22.200 39.426 22.355 1.00 14.40 70 THR B C 1
ATOM 1408 O O . THR B 1 90 ? 21.141 39.864 21.832 1.00 15.39 70 THR B O 1
ATOM 1415 N N . TYR B 1 91 ? 22.187 38.309 23.090 1.00 14.54 71 TYR B N 1
ATOM 1416 C CA . TYR B 1 91 ? 20.949 37.561 23.178 1.00 13.73 71 TYR B CA 1
ATOM 1417 C C . TYR B 1 91 ? 20.914 36.727 24.472 1.00 14.24 71 TYR B C 1
ATOM 1418 O O . TYR B 1 91 ? 21.953 36.460 25.110 1.00 15.83 71 TYR B O 1
ATOM 1427 N N . ASN B 1 92 ? 19.679 36.313 24.781 1.00 14.64 72 ASN B N 1
ATOM 1428 C CA . ASN B 1 92 ? 19.417 35.315 25.788 1.00 13.94 72 ASN B CA 1
ATOM 1429 C C . ASN B 1 92 ? 18.308 34.467 25.251 1.00 13.32 72 ASN B C 1
ATOM 1430 O O . ASN B 1 92 ? 17.288 35.012 24.834 1.00 15.93 72 ASN B O 1
ATOM 1435 N N . THR B 1 93 ? 18.513 33.150 25.177 1.00 13.90 73 THR B N 1
ATOM 1436 C CA . THR B 1 93 ? 17.531 32.349 24.486 1.00 14.33 73 THR B CA 1
ATOM 1437 C C . THR B 1 93 ? 17.350 30.938 25.027 1.00 13.89 73 THR B C 1
ATOM 1438 O O . THR B 1 93 ? 18.336 30.290 25.362 1.00 18.27 73 THR B O 1
ATOM 1442 N N . ILE B 1 94 ? 16.070 30.519 24.985 1.00 15.42 74 ILE B N 1
ATOM 1443 C CA . ILE B 1 94 ? 15.690 29.146 25.233 1.00 17.94 74 ILE B CA 1
ATOM 1444 C C . ILE B 1 94 ? 15.839 28.216 23.966 1.00 16.79 74 ILE B C 1
ATOM 1445 O O . ILE B 1 94 ? 15.672 27.000 24.086 1.00 21.99 74 ILE B O 1
ATOM 1450 N N . ASP B 1 95 ? 16.126 28.816 22.760 1.00 16.91 75 ASP B N 1
ATOM 1451 C CA . ASP B 1 95 ? 16.128 28.099 21.502 1.00 16.99 75 ASP B CA 1
ATOM 1452 C C . ASP B 1 95 ? 17.554 27.653 21.259 1.00 16.67 75 ASP B C 1
ATOM 1453 O O . ASP B 1 95 ? 18.458 28.440 20.938 1.00 15.89 75 ASP B O 1
ATOM 1458 N N . SER B 1 96 ? 17.804 26.354 21.441 1.00 17.03 76 SER B N 1
ATOM 1459 C CA . SER B 1 96 ? 19.154 25.856 21.306 1.00 16.42 76 SER B CA 1
ATOM 1460 C C . SER B 1 96 ? 19.725 26.012 19.912 1.00 15.93 76 SER B C 1
ATOM 1461 O O . SER B 1 96 ? 20.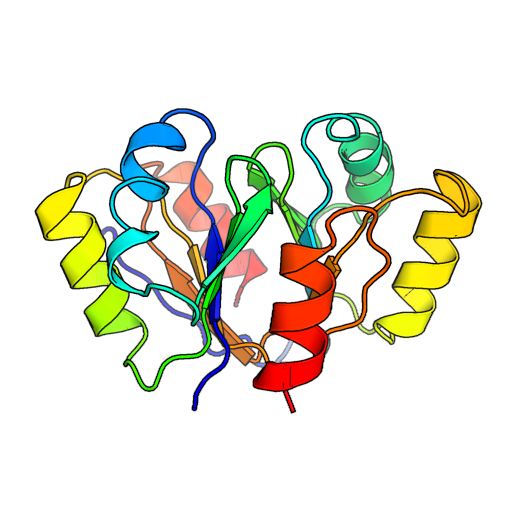927 26.337 19.795 1.00 17.66 76 SER B O 1
ATOM 1464 N N . ASN B 1 97 ? 18.896 25.841 18.872 1.00 19.17 77 ASN B N 1
ATOM 1465 C CA . ASN B 1 97 ? 19.416 26.043 17.523 1.00 18.48 77 ASN B CA 1
ATOM 1466 C C . ASN B 1 97 ? 19.825 27.491 17.271 1.00 15.85 77 ASN B C 1
ATOM 1467 O O . ASN B 1 97 ? 20.920 27.735 16.731 1.00 16.82 77 ASN B O 1
ATOM 1472 N N . ALA B 1 98 ? 19.045 28.430 17.792 1.00 15.19 78 ALA B N 1
ATOM 1473 C CA . ALA B 1 98 ? 19.419 29.830 17.632 1.00 15.33 78 ALA B CA 1
ATOM 1474 C C . ALA B 1 98 ? 20.680 30.144 18.370 1.00 14.67 78 ALA B C 1
ATOM 1475 O O . ALA B 1 98 ? 21.552 30.821 17.867 1.00 16.23 78 ALA B O 1
ATOM 1477 N N . ALA B 1 99 ? 20.799 29.654 19.600 1.00 14.91 79 ALA B N 1
ATOM 1478 C CA . ALA B 1 99 ? 22.009 29.919 20.371 1.00 15.99 79 ALA B CA 1
ATOM 1479 C C . ALA B 1 99 ? 23.283 29.422 19.723 1.00 16.53 79 ALA B C 1
ATOM 1480 O O . ALA B 1 99 ? 24.289 30.106 19.652 1.00 18.88 79 ALA B O 1
ATOM 1482 N N . GLU B 1 100 ? 23.196 28.197 19.205 1.00 16.60 80 GLU B N 1
ATOM 1483 C CA . GLU B 1 100 ? 24.314 27.604 18.505 1.00 18.90 80 GLU B CA 1
ATOM 1484 C C . GLU B 1 100 ? 24.648 28.316 17.208 1.00 16.06 80 GLU B C 1
ATOM 1485 O O . GLU B 1 100 ? 25.820 28.584 16.952 1.00 17.66 80 GLU B O 1
ATOM 1491 N N . THR B 1 101 ? 23.630 28.633 16.431 1.00 15.51 81 THR B N 1
ATOM 1492 C CA . THR B 1 101 ? 23.862 29.284 15.133 1.00 15.74 81 THR B CA 1
ATOM 1493 C C . THR B 1 101 ? 24.489 30.666 15.357 1.00 16.73 81 THR B C 1
ATOM 1494 O O . THR B 1 101 ? 25.507 31.019 14.749 1.00 16.54 81 THR B O 1
ATOM 1498 N N . LEU B 1 102 ? 23.908 31.451 16.290 1.00 15.18 82 LEU B N 1
ATOM 1499 C CA . LEU B 1 102 ? 24.460 32.773 16.521 1.00 17.09 82 LEU B CA 1
ATOM 1500 C C . LEU B 1 102 ? 25.876 32.711 17.085 1.00 17.02 82 LEU B C 1
ATOM 1501 O O . LEU B 1 102 ? 26.779 33.442 16.637 1.00 18.00 82 LEU B O 1
ATOM 1506 N N . SER B 1 103 ? 26.065 31.852 18.105 1.00 17.19 83 SER B N 1
ATOM 1507 C CA . SER B 1 103 ? 27.383 31.813 18.766 1.00 17.14 83 SER B CA 1
ATOM 1508 C C . SER B 1 103 ? 28.473 31.314 17.814 1.00 18.55 83 SER B C 1
ATOM 1509 O O . SER B 1 103 ? 29.619 31.680 17.938 1.00 25.75 83 SER B O 1
ATOM 1512 N N . THR B 1 104 ? 28.105 30.457 16.855 1.00 18.43 84 THR B N 1
ATOM 1513 C CA . THR B 1 104 ? 29.095 29.885 15.995 1.00 19.26 84 THR B CA 1
ATOM 1514 C C . THR B 1 104 ? 29.371 30.726 14.761 1.00 17.90 84 THR B C 1
ATOM 1515 O O . THR B 1 104 ? 30.496 30.880 14.391 1.00 22.89 84 THR B O 1
ATOM 1519 N N . LEU B 1 105 ? 28.295 31.224 14.170 1.00 17.61 85 LEU B N 1
ATOM 1520 C CA . LEU B 1 105 ? 28.424 31.941 12.941 1.00 18.04 85 LEU B CA 1
ATOM 1521 C C . LEU B 1 105 ? 28.579 33.448 12.960 1.00 18.63 85 LEU B C 1
ATOM 1522 O O . LEU B 1 105 ? 29.116 34.051 11.998 1.00 21.12 85 LEU B O 1
ATOM 1527 N N . PHE B 1 106 ? 28.095 34.096 13.973 1.00 16.87 86 PHE B N 1
ATOM 1528 C CA . PHE B 1 106 ? 28.033 35.547 13.866 1.00 18.07 86 PHE B CA 1
ATOM 1529 C C . PHE B 1 106 ? 29.425 36.214 13.746 1.00 22.62 86 PHE B C 1
ATOM 1530 O O . PHE B 1 106 ? 29.653 37.112 12.821 1.00 33.54 86 PHE B O 1
ATOM 1538 N N . GLY B 1 107 ? 30.273 35.912 14.698 1.00 28.54 87 GLY B N 1
ATOM 1539 C CA . GLY B 1 107 ? 31.668 36.469 14.815 1.00 47.70 87 GLY B CA 1
ATOM 1540 C C . GLY B 1 107 ? 31.802 37.338 16.049 1.00 56.61 87 GLY B C 1
ATOM 1541 O O . GLY B 1 107 ? 31.527 38.532 15.994 1.00 79.40 87 GLY B O 1
#

CATH classification: 3.40.800.10

Solvent-accessible surface area: 8754 Å² total; per-residue (Å²): 143,53,80,56,71,16,48,4,70,85,157,86,104,16,68,66,9,8,0,0,0,0,0,79,74,177,43,13,99,54,0,19,122,11,0,100,113,51,42,101,72,28,24,86,10,9,33,0,0,0,0,0,3,40,97,38,92,14,91,59,0,27,100,56,1,28,150,150,47,29,148,184,15,5,0,0,0,0,40,6,72,18,0,6,5,0,8,76,77,84,117,32,24,117,68,4,54,108,19,1,44,98,34,21,2,0,0,0,0,72,72,134,26,12,124,42,0,30,146,11,0,97,88,27,39,89,95,20,4,78,1,10,37,0,0,0,0,0,14,48,143,42,94,18,76,78,0,1,72,41,0,7,135,133,41,30,127,132,8,8,0,14,0,1,65,11,87,42,31,16,60,56,33,124,29,76,85,0,29,107,13,3,80,106,50,20,113

Foldseek 3Di:
DFKDKFQLDPDPPQAPWKKKKFFDLVCQVVVVVVVCVLPLQKDAPDSGIMIGRDPDDQVVVVVVVCVRPHVPGDMDMDTDRMDIDGDPPVVVVVSVVVNSD/DWKKKKFFDLVCLVVVVVVCCVQPLQKDDPDSGMIIGQDDDDVVVVVVVCCVRSHVVTDMDMDTDDDDDDDDPDVSVVVNCVPRVD

Sequence (187 aa):
HHHHSSSGLVPRGSHMMAGNLVIVCRDQDADDAFDQLMQEYGSFQTRLSSTAWYLNMMNNIVPETLQEDILERVGKYTTLYIFEEATSVTYNTIDSNAAETLSTLFGAGNLVIVCRDQDADAFDQQLLMQEYGSSFQTRLSSSTAWYLNMMNNIVPETLQEDILERVGKYTTLLYIFEATTSVTTYNTIDSNAAETLSTLFG

B-factor: mean 29.6, std 16.97, range [10.73, 211.09]

Secondary structure (DSSP, 8-state):
--EEEE-----TTS-S-EEEEEE-GGGHHHHHHHHGGGGGGEEEEETTEEEEE----HHHHHHHHHHHH-TT--EEEEEEEEEEEE---HHHHHHHHHHH-/-EEEEEEE-GGGHHHHHHHHGGGGGGEEEEETTEEEEEE---HHHHHHHHHHHH-TT--EEEEEEEEEEEE-S-HHHHHHHHHH--

Radius of gyration: 15.22 Å; Cα contacts (8 Å, |Δi|>4): 410; chains: 2; bounding box: 31×40×42 Å

Organism: Burkholderia pseudomallei (strain K96243) (NCBI:txid272560)